Protein AF-0000000075835751 (afdb_homodimer)

Organism: Prymnesium parvum (NCBI:txid97485)

Solvent-accessible surface area (backbone atoms only — not comparable to full-atom values): 18842 Å² total; per-residue (Å²): 137,86,78,81,78,78,78,77,75,78,70,73,69,70,60,68,66,28,51,62,53,24,56,78,56,52,75,57,67,77,58,97,56,73,67,70,26,41,50,32,48,31,39,35,32,94,48,35,60,64,49,50,49,47,43,32,68,43,72,61,30,41,59,32,46,24,27,29,85,85,67,46,74,41,72,61,47,83,57,85,63,36,33,32,34,31,38,28,42,82,82,17,54,39,34,33,27,20,26,49,54,46,13,72,79,35,61,92,78,35,45,62,78,54,64,57,45,64,38,45,37,37,39,31,39,54,37,51,43,80,75,32,52,85,63,51,59,73,86,33,52,74,38,70,75,41,81,43,82,70,11,33,31,27,25,30,34,40,50,98,70,64,51,38,33,34,30,19,29,82,55,68,73,25,36,137,85,79,79,79,79,77,80,76,77,71,75,69,70,61,69,66,31,53,62,52,25,56,78,56,51,74,58,68,76,58,96,56,75,66,71,26,42,49,31,49,31,39,32,32,96,48,37,60,64,50,50,49,46,42,30,69,43,72,61,30,42,60,32,47,23,26,29,86,84,69,48,76,40,72,62,47,82,57,87,62,38,34,32,35,31,40,27,43,82,82,16,54,39,34,32,27,20,27,49,56,46,14,73,76,35,61,93,79,35,44,63,79,54,64,59,46,62,39,45,38,36,37,30,39,53,38,49,43,81,75,32,51,85,63,53,60,73,87,33,51,74,38,70,77,41,78,44,83,69,12,33,31,27,26,30,33,39,49,101,70,63,51,39,34,36,31,19,29,81,54,68,72,25,36

pLDDT: mean 83.13, std 24.16, range [29.41, 98.94]

Nearest PDB structures (foldseek):
  3vcx-assembly1_A  TM=7.295E-01  e=9.350E-07  Rhodopseudomonas palustris CGA009
  3bqx-assembly1_A-2  TM=6.990E-01  e=6.130E-07  Fulvimarina pelagi HTCC2506
  2qqz-assembly1_B  TM=7.211E-01  e=8.704E-06  Bacillus anthracis str. Ames
  6on3-assembly2_D  TM=5.659E-01  e=1.108E-05  Streptomyces sclerotialus
  1kmz-assembly1_A  TM=4.077E-01  e=1.906E-05  Streptomyces lavendulae

Secondary structure (DSSP, 8-state):
---------------THHHHHHHHTTT---SS-----EEEEEEE-S-HHHHHHHHHHHH-PEEEEEEETT--EEES---TTEEEEEEEETTEEEEEE-HHHHHHH-TTT--TT----BSEEEEEET--HHHHGGGS-GGGEEEEEEE-TTSEEEEEEE-TTS-EEEEEEE-S---/---------------THHHHHHHHTTT---SS-----EEEEEEE-S-HHHHHHHHHHHH-PEEEEEEETT--EEES---TTEEEEEEEETTEEEEEE-HHHHHHH-TTT--TT----BSEEEEEET--HHHHGGGS-GGGEEEEEEE-TTSEEEEEEE-TTS-EEEEEEE-S---

Radius of gyration: 23.59 Å; Cα contacts (8 Å, |Δi|>4): 740; chains: 2; bounding box: 48×122×61 Å

Foldseek 3Di:
DPPPPPPPPCPVPPDPQVVVVCPVVVPPPPDVPDPDDDDEEEWADADPVVLLVQCCQQQVWFWAWWAAPVRDIDGRDDDPRTAKTWTDDVPHIYIYGHQLVVCVVPVPPGDNPDATDDPDAAEDEDGDLVVRVVRDDPVQWPAHFDQDQQQKTWTWGAGPRGHIYIYIYGHGDGD/DPPPPPPPPPPVPPDPQVVVVCPVVPPPVPDVPDPDDDDEEEWADADPVVLLVQCCQQQVWFWAWWAAPVRDIDGRDDDPRTAKTWTDDPPHIYIYGHQLRVCVVPVPPGDNPDATDDPDAAEDEDGDLVVRVVRDDPVQWPAHFDQDQQQKTWTWGAGPRGHIYIYIYGHGDGD

Structure (mmCIF, N/CA/C/O backbone):
data_AF-0000000075835751-model_v1
#
loop_
_entity.id
_entity.type
_entity.pdbx_description
1 polymer 'VOC domain-containing protein'
#
loop_
_atom_site.group_PDB
_atom_site.id
_atom_site.type_symbol
_atom_site.label_atom_id
_atom_site.label_alt_id
_atom_site.label_comp_id
_atom_site.label_asym_id
_atom_site.label_entity_id
_atom_site.label_seq_id
_atom_site.pdbx_PDB_ins_code
_atom_site.Cartn_x
_atom_site.Cartn_y
_atom_site.Cartn_z
_atom_site.occupancy
_atom_site.B_iso_or_equiv
_atom_site.auth_seq_id
_atom_site.auth_comp_id
_atom_site.auth_asym_id
_atom_site.auth_atom_id
_atom_site.pdbx_PDB_model_num
ATOM 1 N N . MET A 1 1 ? 1.259 60.062 32.781 1 33.31 1 MET A N 1
ATOM 2 C CA . MET A 1 1 ? 1.491 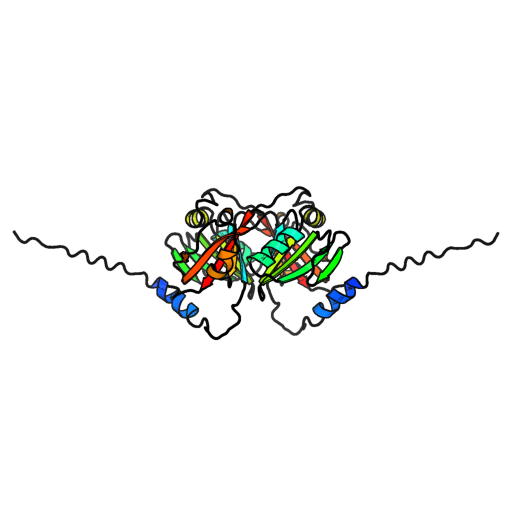58.625 32.844 1 33.31 1 MET A CA 1
ATOM 3 C C . MET A 1 1 ? 1.04 57.906 31.562 1 33.31 1 MET A C 1
ATOM 5 O O . MET A 1 1 ? -0.156 57.844 31.281 1 33.31 1 MET A O 1
ATOM 9 N N . LEU A 1 2 ? 1.815 58.094 30.438 1 36.91 2 LEU A N 1
ATOM 10 C CA . LEU A 1 2 ? 1.678 57.75 29.016 1 36.91 2 LEU A CA 1
ATOM 11 C C . LEU A 1 2 ? 1.671 56.25 28.812 1 36.91 2 LEU A C 1
ATOM 13 O O . LEU A 1 2 ? 2.654 55.562 29.125 1 36.91 2 LEU A O 1
ATOM 17 N N . SER A 1 3 ? 0.503 55.594 29.047 1 36.66 3 SER A N 1
ATOM 18 C CA . SER A 1 3 ? 0.219 54.188 28.859 1 36.66 3 SER A CA 1
ATOM 19 C C . SER A 1 3 ? 0.508 53.75 27.422 1 36.66 3 SER A C 1
ATOM 21 O O . SER A 1 3 ? -0.089 54.25 26.484 1 36.66 3 SER A O 1
ATOM 23 N N . LEU A 1 4 ? 1.783 53.406 27.016 1 35.94 4 LEU A N 1
ATOM 24 C CA . LEU A 1 4 ? 2.207 52.875 25.719 1 35.94 4 LEU A CA 1
ATOM 25 C C . LEU A 1 4 ? 1.541 51.531 25.453 1 35.94 4 LEU A C 1
ATOM 27 O O . LEU A 1 4 ? 1.792 50.531 26.156 1 35.94 4 LEU A O 1
ATOM 31 N N . ALA A 1 5 ? 0.315 51.469 24.938 1 37.16 5 ALA A N 1
ATOM 32 C CA . ALA A 1 5 ? -0.403 50.312 24.422 1 37.16 5 ALA A CA 1
ATOM 33 C C . ALA A 1 5 ? 0.4 49.625 23.328 1 37.16 5 ALA A C 1
ATOM 35 O O . ALA A 1 5 ? 0.652 50.219 22.266 1 37.16 5 ALA A O 1
ATOM 36 N N . PHE A 1 6 ? 1.394 48.719 23.656 1 37.97 6 PHE A N 1
ATOM 37 C CA . PHE A 1 6 ? 2.08 47.844 22.703 1 37.97 6 PHE A CA 1
ATOM 38 C C . PHE A 1 6 ? 1.086 46.969 21.969 1 37.97 6 PHE A C 1
ATOM 40 O O . PHE A 1 6 ? 0.384 46.156 22.594 1 37.97 6 PHE A O 1
ATOM 47 N N . LYS A 1 7 ? 0.431 47.438 20.875 1 34.53 7 LYS A N 1
ATOM 48 C CA . LYS A 1 7 ? -0.341 46.625 19.938 1 34.53 7 LYS A CA 1
ATOM 49 C C . LYS A 1 7 ? 0.505 45.469 19.391 1 34.53 7 LYS A C 1
ATOM 51 O O . LYS A 1 7 ? 1.468 45.719 18.656 1 34.53 7 LYS A O 1
ATOM 56 N N . PHE A 1 8 ? 0.629 44.344 20.141 1 34.47 8 PHE A N 1
ATOM 57 C CA . PHE A 1 8 ? 1.137 43.094 19.578 1 34.47 8 PHE A CA 1
ATOM 58 C C . PHE A 1 8 ? 0.32 42.688 18.359 1 34.47 8 PHE A C 1
ATOM 60 O O . PHE A 1 8 ? -0.868 42.375 18.484 1 34.47 8 PHE A O 1
ATOM 67 N N . THR A 1 9 ? 0.496 43.312 17.188 1 29.89 9 THR A N 1
ATOM 68 C CA . THR A 1 9 ? -0.052 42.781 15.938 1 29.89 9 THR A CA 1
ATOM 69 C C . THR A 1 9 ? 0.44 41.344 15.695 1 29.89 9 THR A C 1
ATOM 71 O O . THR A 1 9 ? 1.63 41.125 15.461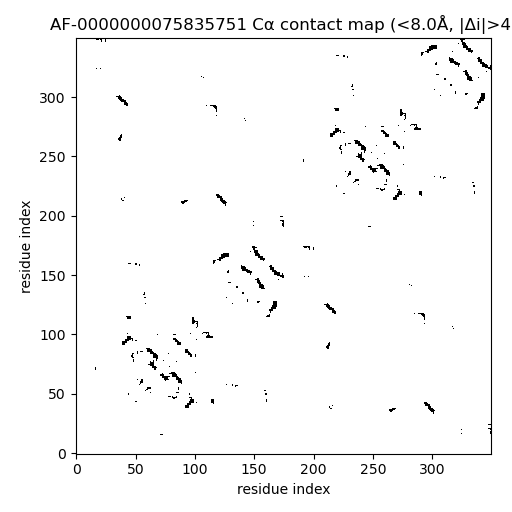 1 29.89 9 THR A O 1
ATOM 74 N N . LEU A 1 10 ? -0.099 40.375 16.375 1 29.41 10 LEU A N 1
ATOM 75 C CA . LEU A 1 10 ? 0.128 38.969 16.047 1 29.41 10 LEU A CA 1
ATOM 76 C C . LEU A 1 10 ? -0.165 38.719 14.57 1 29.41 10 LEU A C 1
ATOM 78 O O . LEU A 1 10 ? -1.329 38.625 14.172 1 29.41 10 LEU A O 1
ATOM 82 N N . ILE A 1 11 ? 0.479 39.406 13.672 1 32.91 11 ILE A N 1
ATOM 83 C CA . ILE A 1 11 ? 0.358 38.969 12.297 1 32.91 11 ILE A CA 1
ATOM 84 C C . ILE A 1 11 ? 0.791 37.5 12.195 1 32.91 11 ILE A C 1
ATOM 86 O O . ILE A 1 11 ? 1.964 37.188 12.391 1 32.91 11 ILE A O 1
ATOM 90 N N . THR A 1 12 ? -0.029 36.656 12.734 1 33.75 12 THR A N 1
ATOM 91 C CA . THR A 1 12 ? 0.216 35.25 12.445 1 33.75 12 THR A CA 1
ATOM 92 C C . THR A 1 12 ? 0.468 35.031 10.961 1 33.75 12 THR A C 1
ATOM 94 O O . THR A 1 12 ? -0.409 35.281 10.133 1 33.75 12 THR A O 1
ATOM 97 N N . ALA A 1 13 ? 1.654 35.375 10.547 1 32.97 13 ALA A N 1
ATOM 98 C CA . ALA A 1 13 ? 2.145 35 9.227 1 32.97 13 ALA A CA 1
ATOM 99 C C . ALA A 1 13 ? 1.734 33.562 8.883 1 32.97 13 ALA A C 1
ATOM 101 O O . ALA A 1 13 ? 2.178 32.594 9.523 1 32.97 13 ALA A O 1
ATOM 102 N N . LEU A 1 14 ? 0.52 33.438 8.57 1 38.62 14 LEU A N 1
ATOM 103 C CA . LEU A 1 14 ? 0.198 32.188 7.875 1 38.62 14 LEU A CA 1
ATOM 104 C C . LEU A 1 14 ? 1.292 31.812 6.879 1 38.62 14 LEU A C 1
ATOM 106 O O . LEU A 1 14 ? 1.649 32.625 6.02 1 38.62 14 LEU A O 1
ATOM 110 N N . PRO A 1 15 ? 2.221 30.953 7.219 1 36.91 15 PRO A N 1
ATOM 111 C CA . PRO A 1 15 ? 3.424 30.781 6.406 1 36.91 15 PRO A CA 1
ATOM 112 C C . PRO A 1 15 ? 3.119 30.703 4.91 1 36.91 15 PRO A C 1
ATOM 114 O O . PRO A 1 15 ? 2.029 30.266 4.527 1 36.91 15 PRO A O 1
ATOM 117 N N . ALA A 1 16 ? 3.818 31.438 4.133 1 37.69 16 ALA A N 1
ATOM 118 C CA . ALA A 1 16 ? 3.982 31.453 2.682 1 37.69 16 ALA A CA 1
ATOM 119 C C . ALA A 1 16 ? 3.922 30.047 2.104 1 37.69 16 ALA A C 1
ATOM 121 O O . ALA A 1 16 ? 3.539 29.859 0.946 1 37.69 16 ALA A O 1
ATOM 122 N N . LEU A 1 17 ? 4.277 29.156 2.98 1 35.38 17 LEU A N 1
ATOM 123 C CA . LEU A 1 17 ? 4.441 27.75 2.588 1 35.38 17 LEU A CA 1
ATOM 124 C C . LEU A 1 17 ? 3.1 27.141 2.225 1 35.38 17 LEU A C 1
ATOM 126 O O . LEU A 1 17 ? 3.029 26.266 1.359 1 35.38 17 LEU A O 1
ATOM 130 N N . ALA A 1 18 ? 1.979 27.656 2.779 1 35.12 18 ALA A N 1
ATOM 131 C CA . ALA A 1 18 ? 0.653 27.234 2.328 1 35.12 18 ALA A CA 1
ATOM 132 C C . ALA A 1 18 ? 0.426 27.625 0.869 1 35.12 18 ALA A C 1
ATOM 134 O O . ALA A 1 18 ? -0.229 26.891 0.124 1 35.12 18 ALA A O 1
ATOM 135 N N . LEU A 1 19 ? 1.188 28.594 0.334 1 35.78 19 LEU A N 1
ATOM 136 C CA . LEU A 1 19 ? 0.98 29.125 -1.009 1 35.78 19 LEU A CA 1
ATOM 137 C C . LEU A 1 19 ? 1.571 28.188 -2.061 1 35.78 19 LEU A C 1
ATOM 139 O O . LEU A 1 19 ? 1.002 28.031 -3.141 1 35.78 19 LEU A O 1
ATOM 143 N N . ALA A 1 20 ? 2.764 27.609 -1.783 1 34.38 20 ALA A N 1
ATOM 144 C CA . ALA A 1 20 ? 3.402 26.844 -2.85 1 34.38 20 ALA A CA 1
ATOM 145 C C . ALA A 1 20 ? 2.674 25.531 -3.092 1 34.38 20 ALA A C 1
ATOM 147 O O . ALA A 1 20 ? 2.584 25.062 -4.23 1 34.38 20 ALA A O 1
ATOM 148 N N . PHE A 1 21 ? 2.115 24.828 -2.076 1 38.66 21 PHE A N 1
ATOM 149 C CA . PHE A 1 21 ? 1.282 23.656 -2.322 1 38.66 21 PHE A CA 1
ATOM 150 C C . PHE A 1 21 ? 0.013 24.031 -3.072 1 38.66 21 PHE A C 1
ATOM 152 O O . PHE A 1 21 ? -0.494 23.266 -3.883 1 38.66 21 PHE A O 1
ATOM 159 N N . ALA A 1 22 ? -0.543 25.281 -2.961 1 34.25 22 ALA A N 1
ATOM 160 C CA . ALA A 1 22 ? -1.74 25.797 -3.617 1 34.25 22 ALA A CA 1
ATOM 161 C C . ALA A 1 22 ? -1.52 25.953 -5.121 1 34.25 22 ALA A C 1
ATOM 163 O O . ALA A 1 22 ? -2.436 25.734 -5.914 1 34.25 22 ALA A O 1
ATOM 164 N N . ARG A 1 23 ? -0.342 26.328 -5.461 1 35.75 23 ARG A N 1
ATOM 165 C CA . ARG A 1 23 ? -0.197 26.625 -6.883 1 35.75 23 ARG A CA 1
ATOM 166 C C . ARG A 1 23 ? -0.251 25.344 -7.715 1 35.75 23 ARG A C 1
ATOM 168 O O . ARG A 1 23 ? -0.823 25.328 -8.805 1 35.75 23 ARG A O 1
ATOM 175 N N . ARG A 1 24 ? 0.601 24.344 -7.348 1 35.28 24 ARG A N 1
ATOM 176 C CA . ARG A 1 24 ? 0.555 23.156 -8.188 1 35.28 24 ARG A CA 1
ATOM 177 C C . ARG A 1 24 ? -0.695 22.328 -7.902 1 35.28 24 ARG A C 1
ATOM 179 O O . ARG A 1 24 ? -1 21.375 -8.633 1 35.28 24 ARG A O 1
ATOM 186 N N . SER A 1 25 ? -1.402 22.578 -6.738 1 33.75 25 SER A N 1
ATOM 187 C CA . SER A 1 25 ? -2.748 22.047 -6.543 1 33.75 25 SER A CA 1
ATOM 188 C C . SER A 1 25 ? -3.775 22.844 -7.344 1 33.75 25 SER A C 1
ATOM 190 O O . SER A 1 25 ? -4.98 22.625 -7.195 1 33.75 25 SER A O 1
ATOM 192 N N . ARG A 1 26 ? -3.48 24.047 -7.844 1 33.81 26 ARG A N 1
ATOM 193 C CA . ARG A 1 26 ? -4.449 24.875 -8.555 1 33.81 26 ARG A CA 1
ATOM 194 C C . ARG A 1 26 ? -5.055 24.109 -9.734 1 33.81 26 ARG A C 1
ATOM 196 O O . ARG A 1 26 ? -6.227 24.297 -10.062 1 33.81 26 ARG A O 1
ATOM 203 N N . HIS A 1 27 ? -4.133 23.719 -10.68 1 32.28 27 HIS A N 1
ATOM 204 C CA . HIS A 1 27 ? -4.844 23.234 -11.852 1 32.28 27 HIS A CA 1
ATOM 205 C C . HIS A 1 27 ? -5.488 21.875 -11.594 1 32.28 27 HIS A C 1
ATOM 207 O O . HIS A 1 27 ? -5.074 20.859 -12.164 1 32.28 27 HIS A O 1
ATOM 213 N N . ILE A 1 28 ? -5.766 21.516 -10.32 1 35.41 28 ILE A N 1
ATOM 214 C CA . ILE A 1 28 ? -6.75 20.438 -10.367 1 35.41 28 ILE A CA 1
ATOM 215 C C . ILE A 1 28 ? -7.922 20.859 -11.258 1 35.41 28 ILE A C 1
ATOM 217 O O . ILE A 1 28 ? -8.641 21.812 -10.945 1 35.41 28 ILE A O 1
ATOM 221 N N . ASP A 1 29 ? -7.773 20.859 -12.477 1 33.62 29 ASP A N 1
ATOM 222 C CA . ASP A 1 29 ? -8.883 21 -13.414 1 33.62 29 ASP A CA 1
ATOM 223 C C . ASP A 1 29 ? -10.164 20.406 -12.836 1 33.62 29 ASP A C 1
ATOM 225 O O . ASP A 1 29 ? -10.211 19.219 -12.516 1 33.62 29 ASP A O 1
ATOM 229 N N . GLN A 1 30 ? -10.992 21.156 -12.125 1 34.69 30 GLN A N 1
ATOM 230 C CA . GLN A 1 30 ? -12.367 20.844 -11.742 1 34.69 30 GLN A CA 1
ATOM 231 C C . GLN A 1 30 ? -13.148 20.266 -12.922 1 34.69 30 GLN A C 1
ATOM 233 O O . GLN A 1 30 ? -14.375 20.328 -12.945 1 34.69 30 GLN A O 1
ATOM 238 N N . SER A 1 31 ? -12.742 20.359 -14.203 1 36.97 31 SER A N 1
ATOM 239 C CA . SER A 1 31 ? -13.641 19.781 -15.203 1 36.97 31 SER A CA 1
ATOM 240 C C . SER A 1 31 ? -14.195 18.438 -14.734 1 36.97 31 SER A C 1
ATOM 242 O O . SER A 1 31 ? -13.625 17.797 -13.844 1 36.97 31 SER A O 1
ATOM 244 N N . SER A 1 32 ? -15.445 18.016 -15.164 1 38.91 32 SER A N 1
ATOM 245 C CA . SER A 1 32 ? -16.125 16.75 -14.875 1 38.91 32 SER A CA 1
ATOM 246 C C . SER A 1 32 ? -15.117 15.617 -14.688 1 38.91 32 SER A C 1
ATOM 248 O O . SER A 1 32 ? -15.328 14.508 -15.195 1 38.91 32 SER A O 1
ATOM 250 N N . SER A 1 33 ? -13.766 15.844 -14.586 1 44 33 SER A N 1
ATOM 251 C CA . SER A 1 33 ? -12.578 14.992 -14.664 1 44 33 SER A CA 1
ATOM 252 C C . SER A 1 33 ? -12.648 13.844 -13.656 1 44 33 SER A C 1
ATOM 254 O O . SER A 1 33 ? -12.922 14.07 -12.477 1 44 33 SER A O 1
ATOM 256 N N . ALA A 1 34 ? -13.023 12.734 -14.188 1 53.56 34 ALA A N 1
ATOM 257 C CA . ALA A 1 34 ? -13.023 11.484 -13.445 1 53.56 34 ALA A CA 1
ATOM 258 C C . ALA A 1 34 ? -12.023 11.523 -12.289 1 53.56 34 ALA A C 1
ATOM 260 O O . ALA A 1 34 ? -10.867 11.922 -12.484 1 53.56 34 ALA A O 1
ATOM 261 N N . ARG A 1 35 ? -12.562 11.844 -11.07 1 62.09 35 ARG A N 1
ATOM 262 C CA . ARG A 1 35 ? -11.789 11.82 -9.828 1 62.09 35 ARG A CA 1
ATOM 263 C C . ARG A 1 35 ? -10.648 10.812 -9.906 1 62.09 35 ARG A C 1
ATOM 265 O O . ARG A 1 35 ? -10.875 9.633 -10.18 1 62.09 35 ARG A O 1
ATOM 272 N N . LYS A 1 36 ? -9.469 11.312 -10.164 1 79.56 36 LYS A N 1
ATOM 273 C CA . LYS A 1 36 ? -8.32 10.414 -10.164 1 79.56 36 LYS A CA 1
ATOM 274 C C . LYS A 1 36 ? -8.18 9.711 -8.812 1 79.56 36 LYS A C 1
ATOM 276 O O . LYS A 1 36 ? -8.07 10.359 -7.773 1 79.56 36 LYS A O 1
ATOM 281 N N . CYS A 1 37 ? -8.43 8.43 -8.891 1 88.12 37 CYS A N 1
ATOM 282 C CA . CYS A 1 37 ? -8.32 7.637 -7.668 1 88.12 37 CYS A CA 1
ATOM 283 C C . CYS A 1 37 ? -6.953 6.961 -7.578 1 88.12 37 CYS A C 1
ATOM 285 O O . CYS A 1 37 ? -6.422 6.488 -8.586 1 88.12 37 CYS A O 1
ATOM 287 N N . SER A 1 38 ? -6.324 7.113 -6.449 1 95.31 38 SER A N 1
ATOM 288 C CA . SER A 1 38 ? -5.086 6.395 -6.168 1 95.31 38 SER A CA 1
ATOM 289 C C . SER A 1 38 ? -5.086 5.832 -4.75 1 95.31 38 SER A C 1
ATOM 291 O O . SER A 1 38 ? -5.82 6.312 -3.885 1 95.31 38 SER A O 1
ATOM 293 N N . ILE A 1 39 ? -4.41 4.785 -4.578 1 97.75 39 ILE A N 1
ATOM 294 C CA . ILE A 1 39 ? -4.145 4.215 -3.26 1 97.75 39 ILE A CA 1
ATOM 295 C C . ILE A 1 39 ? -2.643 4.23 -2.986 1 97.75 39 ILE A C 1
ATOM 297 O O . ILE A 1 39 ? -1.862 3.631 -3.73 1 97.75 39 ILE A O 1
ATOM 301 N N . VAL A 1 40 ? -2.26 4.922 -1.981 1 98.25 40 VAL A N 1
ATOM 302 C CA . VAL A 1 40 ? -0.844 5.062 -1.656 1 98.25 40 VAL A CA 1
ATOM 303 C C . VAL A 1 40 ? -0.584 4.551 -0.241 1 98.25 40 VAL A C 1
ATOM 305 O O . VAL A 1 40 ? -1.258 4.961 0.707 1 98.25 40 VAL A O 1
ATOM 308 N N . ALA A 1 41 ? 0.335 3.664 -0.122 1 98.75 41 ALA A N 1
ATOM 309 C CA . ALA A 1 41 ? 0.711 3.195 1.209 1 98.75 41 ALA A CA 1
ATOM 310 C C . ALA A 1 41 ? 1.572 4.227 1.932 1 98.75 41 ALA A C 1
ATOM 312 O O . ALA A 1 41 ? 2.457 4.84 1.327 1 98.75 41 ALA A O 1
ATOM 313 N N . ASN A 1 42 ? 1.225 4.465 3.141 1 98.88 42 ASN A N 1
ATOM 314 C CA . ASN A 1 42 ? 2.059 5.223 4.066 1 98.88 42 ASN A CA 1
ATOM 315 C C . ASN A 1 42 ? 2.713 4.312 5.105 1 98.88 42 ASN A C 1
ATOM 317 O O . ASN A 1 42 ? 2.049 3.834 6.023 1 98.88 42 ASN A O 1
ATOM 321 N N . LEU A 1 43 ? 3.951 4.078 4.961 1 98.88 43 LEU A N 1
ATOM 322 C CA . LEU A 1 43 ? 4.68 3.143 5.809 1 98.88 43 LEU A CA 1
ATOM 323 C C . LEU A 1 43 ? 5.258 3.85 7.031 1 98.88 43 LEU A C 1
ATOM 325 O O . LEU A 1 43 ? 5.879 4.91 6.906 1 98.88 43 LEU A O 1
ATOM 329 N N . LEU A 1 44 ? 5.031 3.275 8.156 1 98.94 44 LEU A N 1
ATOM 330 C CA . LEU A 1 44 ? 5.762 3.717 9.344 1 98.94 44 LEU A CA 1
ATOM 331 C C . LEU A 1 44 ? 7.23 3.311 9.258 1 98.94 44 LEU A C 1
ATOM 333 O O . LEU A 1 44 ? 7.543 2.131 9.078 1 98.94 44 LEU A O 1
ATOM 337 N N . VAL A 1 45 ? 8.07 4.242 9.367 1 98.81 45 VAL A N 1
ATOM 338 C CA . VAL A 1 45 ? 9.5 3.947 9.336 1 98.81 45 VAL A CA 1
ATOM 339 C C . VAL A 1 45 ? 10.211 4.691 10.469 1 98.81 45 VAL A C 1
ATOM 341 O O . VAL A 1 45 ? 9.82 5.805 10.82 1 98.81 45 VAL A O 1
ATOM 344 N N . PRO A 1 46 ? 11.25 4.109 10.992 1 98.19 46 PRO A N 1
ATOM 345 C CA . PRO A 1 46 ? 11.969 4.766 12.086 1 98.19 46 PRO A CA 1
ATOM 346 C C . PRO A 1 46 ? 12.734 6.008 11.625 1 98.19 46 PRO A C 1
ATOM 348 O O . PRO A 1 46 ? 12.945 6.93 12.414 1 98.19 46 PRO A O 1
ATOM 351 N N . ASP A 1 47 ? 13.227 5.973 10.406 1 98 47 ASP A N 1
ATOM 352 C CA . ASP A 1 47 ? 14.031 7.059 9.852 1 98 47 ASP A CA 1
ATOM 353 C C . ASP A 1 47 ? 13.672 7.32 8.391 1 98 47 ASP A C 1
ATOM 355 O O . ASP A 1 47 ? 14.086 6.582 7.5 1 98 47 ASP A O 1
ATOM 359 N N . VAL A 1 48 ? 12.961 8.461 8.156 1 98.44 48 VAL A N 1
ATOM 360 C CA . VAL A 1 48 ? 12.422 8.766 6.836 1 98.44 48 VAL A CA 1
ATOM 361 C C . VAL A 1 48 ? 13.57 9.047 5.867 1 98.44 48 VAL A C 1
ATOM 363 O O . VAL A 1 48 ? 13.586 8.531 4.746 1 98.44 48 VAL A O 1
ATOM 366 N N . SER A 1 49 ? 14.539 9.789 6.324 1 97.88 49 SER A N 1
ATOM 367 C CA . SER A 1 49 ? 15.648 10.18 5.465 1 97.88 49 SER A CA 1
ATOM 368 C C . SER A 1 49 ? 16.438 8.969 4.996 1 97.88 49 SER A C 1
ATOM 370 O O . SER A 1 49 ? 16.719 8.828 3.803 1 97.88 49 SER A O 1
ATOM 372 N N . LYS A 1 50 ? 16.766 8.062 5.891 1 97.88 50 LYS A N 1
ATOM 373 C CA . LYS A 1 50 ? 17.531 6.859 5.551 1 97.88 50 LYS A CA 1
ATOM 374 C C . LYS A 1 50 ? 16.719 5.957 4.621 1 97.88 50 LYS A C 1
ATOM 376 O O . LYS A 1 50 ? 17.281 5.316 3.73 1 97.88 50 LYS A O 1
ATOM 381 N N . THR A 1 51 ? 15.445 5.91 4.867 1 98.56 51 THR A N 1
ATOM 382 C CA . THR A 1 51 ? 14.594 5.078 4.031 1 98.56 51 THR A CA 1
ATOM 383 C C . THR A 1 51 ? 14.516 5.633 2.611 1 98.56 51 THR A C 1
ATOM 385 O O . THR A 1 51 ? 14.633 4.887 1.638 1 98.56 51 THR A O 1
ATOM 388 N N . ILE A 1 52 ? 14.336 6.953 2.49 1 98.38 52 ILE A N 1
ATOM 389 C CA . ILE A 1 52 ? 14.32 7.594 1.18 1 98.38 52 ILE A CA 1
ATOM 390 C C . ILE A 1 52 ? 15.641 7.316 0.455 1 98.38 52 ILE A C 1
ATOM 392 O O . ILE A 1 52 ? 15.641 7.016 -0.741 1 98.38 52 ILE A O 1
ATOM 396 N N . GLU A 1 53 ? 16.703 7.387 1.165 1 97.69 53 GLU A N 1
ATOM 397 C CA . GLU A 1 53 ? 18.016 7.121 0.574 1 97.69 53 GLU A CA 1
ATOM 398 C C . GLU A 1 53 ? 18.078 5.715 -0.013 1 97.69 53 GLU A C 1
ATOM 400 O O . GLU A 1 53 ? 18.594 5.52 -1.119 1 97.69 53 GLU A O 1
ATOM 405 N N . TRP A 1 54 ? 17.609 4.777 0.703 1 98.06 54 TRP A N 1
ATOM 406 C CA . TRP A 1 54 ? 17.625 3.402 0.21 1 98.06 54 TRP A CA 1
ATOM 407 C C . TRP A 1 54 ? 16.781 3.268 -1.057 1 98.06 54 TRP A C 1
ATOM 409 O O . TRP A 1 54 ? 17.234 2.688 -2.047 1 98.06 54 TRP A O 1
ATOM 419 N N . TYR A 1 55 ? 15.523 3.777 -1.062 1 98.31 55 TYR A N 1
ATOM 420 C CA . TYR A 1 55 ? 14.625 3.654 -2.201 1 98.31 55 TYR A CA 1
ATOM 421 C C . TYR A 1 55 ? 15.188 4.363 -3.426 1 98.31 55 TYR A C 1
ATOM 423 O O . TYR A 1 55 ? 14.984 3.92 -4.559 1 98.31 55 TYR A O 1
ATOM 431 N N . THR A 1 56 ? 15.875 5.469 -3.195 1 97.5 56 THR A N 1
ATOM 432 C CA . THR A 1 56 ? 16.484 6.188 -4.305 1 97.5 56 THR A CA 1
ATOM 433 C C . THR A 1 56 ? 17.688 5.422 -4.848 1 97.5 56 THR A C 1
ATOM 435 O O . THR A 1 56 ? 17.812 5.242 -6.062 1 97.5 56 THR A O 1
ATOM 438 N N . ARG A 1 57 ? 18.484 4.902 -3.99 1 96.56 57 ARG A N 1
ATOM 439 C CA . ARG A 1 57 ? 19.719 4.223 -4.391 1 96.56 57 ARG A CA 1
ATOM 440 C C . ARG A 1 57 ? 19.406 2.852 -4.988 1 96.56 57 ARG A C 1
ATOM 442 O O . ARG A 1 57 ? 20 2.465 -5.996 1 96.56 57 ARG A O 1
ATOM 449 N N . VAL A 1 58 ? 18.531 2.162 -4.434 1 96.38 58 VAL A N 1
ATOM 450 C CA . VAL A 1 58 ? 18.328 0.758 -4.781 1 96.38 58 VAL A CA 1
ATOM 451 C C . VAL A 1 58 ? 17.281 0.635 -5.879 1 96.38 58 VAL A C 1
ATOM 453 O O . VAL A 1 58 ? 17.469 -0.104 -6.848 1 96.38 58 VAL A O 1
ATOM 456 N N . LEU A 1 59 ? 16.172 1.394 -5.742 1 95.94 59 LEU A N 1
ATOM 457 C CA . LEU A 1 59 ? 15.07 1.198 -6.676 1 95.94 59 LEU A CA 1
ATOM 458 C C . LEU A 1 59 ? 15.039 2.305 -7.723 1 95.94 59 LEU A C 1
ATOM 460 O O . LEU A 1 59 ? 14.273 2.236 -8.68 1 95.94 59 LEU A O 1
ATOM 464 N N . GLY A 1 60 ? 15.828 3.326 -7.508 1 95 60 GLY A N 1
ATOM 465 C CA . GLY A 1 60 ? 15.852 4.422 -8.461 1 95 60 GLY A CA 1
ATOM 466 C C . GLY A 1 60 ? 14.68 5.367 -8.312 1 95 60 GLY A C 1
ATOM 467 O O . GLY A 1 60 ? 14.289 6.039 -9.273 1 95 60 GLY A O 1
ATOM 468 N N . CYS A 1 61 ? 14.133 5.461 -7.164 1 97.12 61 CYS A N 1
ATOM 469 C CA . CYS A 1 61 ? 13.023 6.375 -6.91 1 97.12 61 CYS A CA 1
ATOM 470 C C . CYS A 1 61 ? 13.508 7.82 -6.875 1 97.12 61 CYS A C 1
ATOM 472 O O . CYS A 1 61 ? 14.688 8.078 -6.652 1 97.12 61 CYS A O 1
ATOM 474 N N . GLU A 1 62 ? 12.57 8.664 -7.145 1 97.5 62 GLU A N 1
ATOM 475 C CA . GLU A 1 62 ? 12.781 10.094 -6.938 1 97.5 62 GLU A CA 1
ATOM 476 C C . GLU A 1 62 ? 12.234 10.547 -5.59 1 97.5 62 GLU A C 1
ATOM 478 O O . GLU A 1 62 ? 11.219 10.031 -5.125 1 97.5 62 GLU A O 1
ATOM 483 N N . VAL A 1 63 ? 12.938 11.523 -5.016 1 97.94 63 VAL A N 1
ATOM 484 C CA . VAL A 1 63 ? 12.406 12.141 -3.807 1 97.94 63 VAL A CA 1
ATOM 485 C C . VAL A 1 63 ? 11.203 13.016 -4.16 1 97.94 63 VAL A C 1
ATOM 487 O O . VAL A 1 63 ? 11.273 13.852 -5.062 1 97.94 63 VAL A O 1
ATOM 490 N N . GLY A 1 64 ? 10.102 12.75 -3.57 1 97.12 64 GLY A N 1
ATOM 491 C CA . GLY A 1 64 ? 8.953 13.617 -3.719 1 97.12 64 GLY A CA 1
ATOM 492 C C . GLY A 1 64 ? 8.953 14.789 -2.752 1 97.12 64 GLY A C 1
ATOM 493 O O . GLY A 1 64 ? 9.945 15.508 -2.646 1 97.12 64 GLY A O 1
ATOM 494 N N . PHE A 1 65 ? 7.863 15 -2.1 1 94.88 65 PHE A N 1
ATOM 495 C CA . PHE A 1 65 ? 7.855 16.062 -1.106 1 94.88 65 PHE A CA 1
ATOM 496 C C . PHE A 1 65 ? 8.117 15.508 0.288 1 94.88 65 PHE A C 1
ATOM 498 O O . PHE A 1 65 ? 7.832 14.344 0.561 1 94.88 65 PHE A O 1
ATOM 505 N N . THR A 1 66 ? 8.641 16.312 1.149 1 96.88 66 THR A N 1
ATOM 506 C CA . THR A 1 66 ? 8.961 15.969 2.531 1 96.88 66 THR A CA 1
ATOM 507 C C . THR A 1 66 ? 8.438 17.031 3.488 1 96.88 66 THR A C 1
ATOM 509 O O . THR A 1 66 ? 8.211 18.172 3.09 1 96.88 66 THR A O 1
ATOM 512 N N . VAL A 1 67 ? 8.188 16.641 4.625 1 95.19 67 VAL A N 1
ATOM 513 C CA . VAL A 1 67 ? 7.719 17.516 5.699 1 95.19 67 VAL A CA 1
ATOM 514 C C . VAL A 1 67 ? 8.562 17.281 6.953 1 95.19 67 VAL A C 1
ATOM 516 O O . VAL A 1 67 ? 8.883 16.156 7.297 1 95.19 67 VAL A O 1
ATOM 519 N N . ASP A 1 68 ? 8.906 18.359 7.609 1 93.19 68 ASP A N 1
ATOM 520 C CA . ASP A 1 68 ? 9.695 18.234 8.836 1 93.19 68 ASP A CA 1
ATOM 521 C C . ASP A 1 68 ? 8.812 18.406 10.07 1 93.19 68 ASP A C 1
ATOM 523 O O . ASP A 1 68 ? 7.586 18.469 9.961 1 93.19 68 ASP A O 1
ATOM 527 N N . THR A 1 69 ? 9.375 18.438 11.281 1 89.31 69 THR A N 1
ATOM 528 C CA . THR A 1 69 ? 8.656 18.422 12.547 1 89.31 69 THR A CA 1
ATOM 529 C C . THR A 1 69 ? 7.879 19.719 12.734 1 89.31 69 THR A C 1
ATOM 531 O O . THR A 1 69 ? 6.926 19.781 13.516 1 89.31 69 THR A O 1
ATOM 534 N N . ASN A 1 70 ? 8.266 20.828 12.016 1 85.94 70 ASN A N 1
ATOM 535 C CA . ASN A 1 70 ? 7.59 22.109 12.133 1 85.94 70 ASN A CA 1
ATOM 536 C C . ASN A 1 70 ? 6.617 22.344 10.977 1 85.94 70 ASN A C 1
ATOM 538 O O . ASN A 1 70 ? 6.266 23.484 10.68 1 85.94 70 ASN A O 1
ATOM 542 N N . HIS A 1 71 ? 6.371 21.234 10.258 1 83 71 HIS A N 1
ATOM 543 C CA . HIS A 1 71 ? 5.441 21.25 9.133 1 83 71 HIS A CA 1
ATOM 544 C C . HIS A 1 71 ? 6.004 22.047 7.965 1 83 71 HIS A C 1
ATOM 546 O O . HIS A 1 71 ? 5.25 22.609 7.164 1 83 71 HIS A O 1
ATOM 552 N N . GLY A 1 72 ? 7.344 22.203 7.965 1 87.44 72 GLY A N 1
ATOM 553 C CA . GLY A 1 72 ? 7.996 22.734 6.781 1 87.44 72 GLY A CA 1
ATOM 554 C C . GLY A 1 72 ? 8.008 21.766 5.613 1 87.44 72 GLY A C 1
ATOM 555 O O . GLY A 1 72 ? 8.328 20.594 5.785 1 87.44 72 GLY A O 1
ATOM 556 N N . PHE A 1 73 ? 7.719 22.234 4.457 1 88.69 73 PHE A N 1
ATOM 557 C CA . PHE A 1 73 ? 7.582 21.406 3.258 1 88.69 73 PHE A CA 1
ATOM 558 C C . PHE A 1 73 ? 8.75 21.656 2.305 1 88.69 73 PHE A C 1
ATOM 560 O O . PHE A 1 73 ? 9.195 22.797 2.137 1 88.69 73 PHE A O 1
ATOM 567 N N . THR A 1 74 ? 9.273 20.609 1.788 1 91.81 74 THR A N 1
ATOM 568 C CA . THR A 1 74 ? 10.297 20.688 0.751 1 91.81 74 THR A CA 1
ATOM 569 C C . THR A 1 74 ? 9.984 19.719 -0.387 1 91.81 74 THR A C 1
ATOM 571 O O . THR A 1 74 ? 9.391 18.656 -0.164 1 91.81 74 THR A O 1
ATOM 574 N N . ILE A 1 75 ? 10.359 20.031 -1.599 1 93.25 75 ILE A N 1
ATOM 575 C CA . ILE A 1 75 ? 10.164 19.172 -2.762 1 93.25 75 ILE A CA 1
ATOM 576 C C . ILE A 1 75 ? 11.523 18.719 -3.301 1 93.25 75 ILE A C 1
ATOM 578 O O . ILE A 1 75 ? 12.43 19.547 -3.486 1 93.25 75 ILE A O 1
ATOM 582 N N . GLY A 1 76 ? 11.57 17.438 -3.508 1 95 76 GLY A N 1
ATOM 583 C CA . GLY A 1 76 ? 12.727 16.891 -4.191 1 95 76 GLY A CA 1
ATOM 584 C C . GLY A 1 76 ? 13.969 16.828 -3.316 1 95 76 GLY A C 1
ATOM 585 O O . GLY A 1 76 ? 15.078 16.641 -3.814 1 95 76 GLY A O 1
ATOM 586 N N . GLN A 1 77 ? 13.758 17.109 -2.029 1 93.62 77 GLN A N 1
ATOM 587 C CA . GLN A 1 77 ? 14.906 17.094 -1.129 1 93.62 77 GLN A CA 1
ATOM 588 C C . GLN A 1 77 ? 14.516 16.578 0.254 1 93.62 77 GLN A C 1
ATOM 590 O O . GLN A 1 77 ? 13.336 16.609 0.621 1 93.62 77 GLN A O 1
ATOM 595 N N . VAL A 1 78 ? 15.531 16.109 0.937 1 94.69 78 VAL A N 1
ATOM 596 C CA . VAL A 1 78 ? 15.352 15.641 2.307 1 94.69 78 VAL A CA 1
ATOM 597 C C . VAL A 1 78 ? 16.141 16.531 3.266 1 94.69 78 VAL A C 1
ATOM 599 O O . VAL A 1 78 ? 17.312 16.812 3.041 1 94.69 78 VAL A O 1
ATOM 602 N N . ARG A 1 79 ? 15.492 16.969 4.254 1 90.88 79 ARG A N 1
ATOM 603 C CA . ARG A 1 79 ? 16.141 17.797 5.262 1 90.88 79 ARG A CA 1
ATOM 604 C C . ARG A 1 79 ? 16.281 17.047 6.582 1 90.88 79 ARG A C 1
ATOM 606 O O . ARG A 1 79 ? 15.648 16 6.781 1 90.88 79 ARG A O 1
ATOM 613 N N . GLU A 1 80 ? 17.109 17.625 7.297 1 88.31 80 GLU A N 1
ATOM 614 C CA . GLU A 1 80 ? 17.188 17.078 8.648 1 88.31 80 GLU A CA 1
ATOM 615 C C . GLU A 1 80 ? 15.852 17.203 9.383 1 88.31 80 GLU A C 1
ATOM 617 O O . GLU A 1 80 ? 15.172 18.219 9.266 1 88.31 80 GLU A O 1
ATOM 622 N N . GLY A 1 81 ? 15.539 16.188 10.055 1 92.38 81 GLY A N 1
ATOM 623 C CA . GLY A 1 81 ? 14.328 16.25 10.852 1 92.38 81 GLY A CA 1
ATOM 624 C C . GLY A 1 81 ? 13.078 15.883 10.07 1 92.38 81 GLY A C 1
ATOM 625 O O . GLY A 1 81 ? 11.961 16.125 10.531 1 92.38 81 GLY A O 1
ATOM 626 N N . THR A 1 82 ? 13.273 15.414 8.891 1 96.69 82 THR A N 1
ATOM 627 C CA . THR A 1 82 ? 12.133 14.992 8.086 1 96.69 82 THR A CA 1
ATOM 628 C C . THR A 1 82 ? 11.344 13.906 8.805 1 96.69 82 THR A C 1
ATOM 630 O O . THR A 1 82 ? 11.906 12.898 9.242 1 96.69 82 THR A O 1
ATOM 633 N N . VAL A 1 83 ? 10 14.141 8.922 1 97.88 83 VAL A N 1
ATOM 634 C CA . VAL A 1 83 ? 9.172 13.172 9.648 1 97.88 83 VAL A CA 1
ATOM 635 C C . VAL A 1 83 ? 8.18 12.523 8.688 1 97.88 83 VAL A C 1
ATOM 637 O O . VAL A 1 83 ? 7.547 11.523 9.031 1 97.88 83 VAL A O 1
ATOM 640 N N . PHE A 1 84 ? 8.016 13.125 7.562 1 98.25 84 PHE A N 1
ATOM 641 C CA . PHE A 1 84 ? 7.195 12.602 6.477 1 98.25 84 PHE A CA 1
ATOM 642 C C . PHE A 1 84 ? 7.863 12.836 5.129 1 98.25 84 PHE A C 1
ATOM 644 O O . PHE A 1 84 ? 8.445 13.898 4.895 1 98.25 84 PHE A O 1
ATOM 651 N N . GLY A 1 85 ? 7.773 11.852 4.266 1 98.25 85 GLY A N 1
ATOM 652 C CA . GLY A 1 85 ? 8.312 11.992 2.924 1 98.25 85 GLY A CA 1
ATOM 653 C C . GLY A 1 85 ? 7.68 11.039 1.925 1 98.25 85 GLY A C 1
ATOM 654 O O . GLY A 1 85 ? 7.066 10.039 2.312 1 98.25 85 GLY A O 1
ATOM 655 N N . THR A 1 86 ? 7.852 11.406 0.665 1 98.38 86 THR A N 1
ATOM 656 C CA . THR A 1 86 ? 7.359 10.547 -0.409 1 98.38 86 THR A CA 1
ATOM 657 C C . THR A 1 86 ? 8.484 10.195 -1.375 1 98.38 86 THR A C 1
ATOM 659 O O . THR A 1 86 ? 9.414 10.984 -1.574 1 98.38 86 THR A O 1
ATOM 662 N N . VAL A 1 87 ? 8.406 9 -1.884 1 98.25 87 VAL A N 1
ATOM 663 C CA . VAL A 1 87 ? 9.242 8.586 -3.008 1 98.25 87 VAL A CA 1
ATOM 664 C C . VAL A 1 87 ? 8.359 8.234 -4.207 1 98.25 87 VAL A C 1
ATOM 666 O O . VAL A 1 87 ? 7.238 7.75 -4.035 1 98.25 87 VAL A O 1
ATOM 669 N N . LYS A 1 88 ? 8.914 8.484 -5.359 1 97.31 88 LYS A N 1
ATOM 670 C CA . LYS A 1 88 ? 8.156 8.273 -6.59 1 97.31 88 LYS A CA 1
ATOM 671 C C . LYS A 1 88 ? 8.922 7.387 -7.562 1 97.31 88 LYS A C 1
ATOM 673 O O . LYS A 1 88 ? 10.148 7.477 -7.66 1 97.31 88 LYS A O 1
ATOM 678 N N . LEU A 1 89 ? 8.25 6.566 -8.203 1 95.31 89 LEU A N 1
ATOM 679 C CA . LEU A 1 89 ? 8.68 5.773 -9.352 1 95.31 89 LEU A CA 1
ATOM 680 C C . LEU A 1 89 ? 7.715 5.926 -10.516 1 95.31 89 LEU A C 1
ATOM 682 O O . LEU A 1 89 ? 6.684 5.25 -10.562 1 95.31 89 LEU A O 1
ATOM 686 N N . GLY A 1 90 ? 8.047 6.777 -11.492 1 91.25 90 GLY A N 1
ATOM 687 C CA . GLY A 1 90 ? 7.031 7.176 -12.461 1 91.25 90 GLY A CA 1
ATOM 688 C C . GLY A 1 90 ? 5.809 7.801 -11.812 1 91.25 90 GLY A C 1
ATOM 689 O O . GLY A 1 90 ? 5.922 8.758 -11.047 1 91.25 90 GLY A O 1
ATOM 690 N N . GLU A 1 91 ? 4.652 7.172 -12.039 1 88.62 91 GLU A N 1
ATOM 691 C CA . GLU A 1 91 ? 3.422 7.695 -11.461 1 88.62 91 GLU A CA 1
ATOM 692 C C . GLU A 1 91 ? 3.145 7.066 -10.094 1 88.62 91 GLU A C 1
ATOM 694 O O . GLU A 1 91 ? 2.238 7.5 -9.383 1 88.62 91 GLU A O 1
ATOM 699 N N . ALA A 1 92 ? 3.9 6.094 -9.766 1 94.38 92 ALA A N 1
ATOM 700 C CA . ALA A 1 92 ? 3.705 5.414 -8.484 1 94.38 92 ALA A CA 1
ATOM 701 C C . ALA A 1 92 ? 4.301 6.219 -7.336 1 94.38 92 ALA A C 1
ATOM 703 O O . ALA A 1 92 ? 5.273 6.953 -7.523 1 94.38 92 ALA A O 1
ATOM 704 N N . GLU A 1 93 ? 3.705 6.059 -6.184 1 97.06 93 GLU A N 1
ATOM 705 C CA . GLU A 1 93 ? 4.129 6.809 -5.008 1 97.06 93 GLU A CA 1
ATOM 706 C C . GLU A 1 93 ? 4.059 5.949 -3.75 1 97.06 93 GLU A C 1
ATOM 708 O O . GLU A 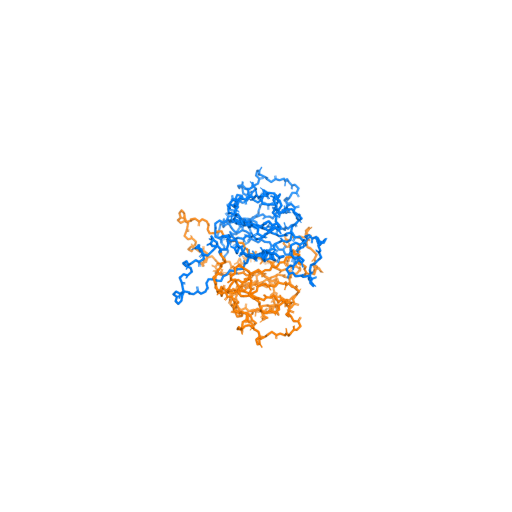1 93 ? 3.213 5.059 -3.645 1 97.06 93 GLU A O 1
ATOM 713 N N . LEU A 1 94 ? 4.961 6.184 -2.891 1 98.56 94 LEU A N 1
ATOM 714 C CA . LEU A 1 94 ? 4.988 5.625 -1.544 1 98.56 94 LEU A CA 1
ATOM 715 C C . LEU A 1 94 ? 5.227 6.719 -0.508 1 98.56 94 LEU A C 1
ATOM 717 O O . LEU A 1 94 ? 6.035 7.621 -0.727 1 98.56 94 LEU A O 1
ATOM 721 N N . MET A 1 95 ? 4.527 6.633 0.544 1 98.81 95 MET A N 1
ATOM 722 C CA . MET A 1 95 ? 4.73 7.566 1.646 1 98.81 95 MET A CA 1
ATOM 723 C C . MET A 1 95 ? 5.473 6.898 2.799 1 98.81 95 MET A C 1
ATOM 725 O O . MET A 1 95 ? 5.336 5.691 3.012 1 98.81 95 MET A O 1
ATOM 729 N N . LEU A 1 96 ? 6.23 7.664 3.445 1 98.81 96 LEU A N 1
ATOM 730 C CA . LEU A 1 96 ? 7.016 7.27 4.609 1 98.81 96 LEU A CA 1
ATOM 731 C C . LEU A 1 96 ? 6.809 8.25 5.762 1 98.81 96 LEU A C 1
ATOM 733 O O . LEU A 1 96 ? 6.875 9.469 5.566 1 98.81 96 LEU A O 1
ATOM 737 N N . GLN A 1 97 ? 6.578 7.707 6.91 1 98.81 97 GLN A N 1
ATOM 738 C CA . GLN A 1 97 ? 6.273 8.578 8.039 1 98.81 97 GLN A CA 1
ATOM 739 C C . GLN A 1 97 ? 6.785 7.98 9.344 1 98.81 97 GLN A C 1
ATOM 741 O O . GLN A 1 97 ? 6.688 6.77 9.562 1 98.81 97 GLN A O 1
ATOM 746 N N . THR A 1 98 ? 7.285 8.812 10.242 1 98.62 98 THR A N 1
ATOM 747 C CA . THR A 1 98 ? 7.777 8.328 11.523 1 98.62 98 THR A CA 1
ATOM 748 C C . THR A 1 98 ? 6.617 7.941 12.438 1 98.62 98 THR A C 1
ATOM 750 O O . THR A 1 98 ? 5.496 8.43 12.266 1 98.62 98 THR A O 1
ATOM 753 N N . ALA A 1 99 ? 6.945 7.113 13.414 1 98.5 99 ALA A N 1
ATOM 754 C CA . ALA A 1 99 ? 5.945 6.695 14.398 1 98.5 99 ALA A CA 1
ATOM 755 C C . ALA A 1 99 ? 5.395 7.895 15.164 1 98.5 99 ALA A C 1
ATOM 757 O O . ALA A 1 99 ? 4.188 7.992 15.383 1 98.5 99 ALA A O 1
ATOM 758 N N . ALA A 1 100 ? 6.262 8.812 15.531 1 97.69 100 ALA A N 1
ATOM 759 C CA . ALA A 1 100 ? 5.848 9.984 16.297 1 97.69 100 ALA A CA 1
ATOM 760 C C . ALA A 1 100 ? 4.871 10.844 15.484 1 97.69 100 ALA A C 1
ATOM 762 O O . ALA A 1 100 ? 3.869 11.32 16.016 1 97.69 100 ALA A O 1
ATOM 763 N N . SER A 1 101 ? 5.18 11.039 14.227 1 97.38 101 SER A N 1
ATOM 764 C CA . SER A 1 101 ? 4.312 11.836 13.367 1 97.38 101 SER A CA 1
ATOM 765 C C . SER A 1 101 ? 2.967 11.148 13.156 1 97.38 101 SER A C 1
ATOM 767 O O . SER A 1 101 ? 1.919 11.797 13.211 1 97.38 101 SER A O 1
ATOM 769 N N . LEU A 1 102 ? 2.977 9.859 12.938 1 97.94 102 LEU A N 1
ATOM 770 C CA . LEU A 1 102 ? 1.738 9.102 12.797 1 97.94 102 LEU A CA 1
ATOM 771 C C . LEU A 1 102 ? 0.908 9.172 14.07 1 97.94 102 LEU A C 1
ATOM 773 O O . LEU A 1 102 ? -0.32 9.266 14.016 1 97.94 102 LEU A O 1
ATOM 777 N N . ASN A 1 103 ? 1.562 9.078 15.188 1 97.88 103 ASN A N 1
ATOM 778 C CA . ASN A 1 103 ? 0.881 9.172 16.469 1 97.88 103 ASN A CA 1
ATOM 779 C C . ASN A 1 103 ? 0.177 10.516 16.641 1 97.88 103 ASN A C 1
ATOM 781 O O . ASN A 1 103 ? -0.924 10.586 17.188 1 97.88 103 ASN A O 1
ATOM 785 N N . GLN A 1 104 ? 0.812 11.547 16.188 1 95.19 104 GLN A N 1
ATOM 786 C CA . GLN A 1 104 ? 0.181 12.859 16.234 1 95.19 104 GLN A CA 1
ATOM 787 C C . GLN A 1 104 ? -1.089 12.891 15.398 1 95.19 104 GLN A C 1
ATOM 789 O O . GLN A 1 104 ? -2.102 13.469 15.805 1 95.19 104 GLN A O 1
ATOM 794 N N . ASP A 1 105 ? -1.023 12.25 14.258 1 94.12 105 ASP A N 1
ATOM 795 C CA . ASP A 1 105 ? -2.168 12.227 13.352 1 94.12 105 ASP A CA 1
ATOM 796 C C . ASP A 1 105 ? -3.262 11.297 13.867 1 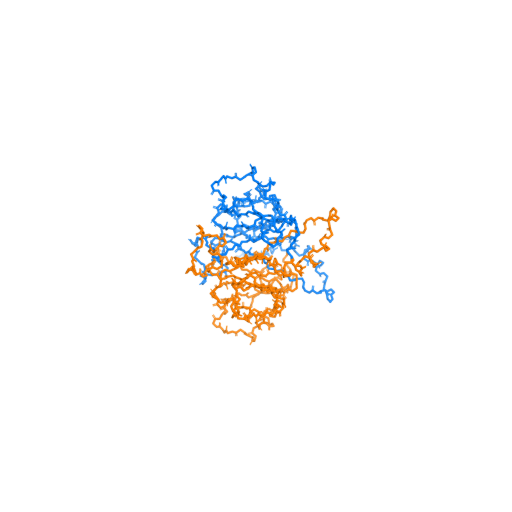94.12 105 ASP A C 1
ATOM 798 O O . ASP A 1 105 ? -4.453 11.594 13.742 1 94.12 105 ASP A O 1
ATOM 802 N N . LEU A 1 106 ? -2.787 10.172 14.406 1 97.25 106 LEU A N 1
ATOM 803 C CA . LEU A 1 106 ? -3.688 9.109 14.852 1 97.25 106 LEU A CA 1
ATOM 804 C C . LEU A 1 106 ? -3.268 8.57 16.219 1 97.25 106 LEU A C 1
ATOM 806 O O . LEU A 1 106 ? -2.848 7.422 16.328 1 97.25 106 LEU A O 1
ATOM 810 N N . PRO A 1 107 ? -3.506 9.305 17.25 1 96.38 107 PRO A N 1
ATOM 811 C CA . PRO A 1 107 ? -3 8.938 18.578 1 96.38 107 PRO A CA 1
ATOM 812 C C . PRO A 1 107 ? -3.654 7.672 19.125 1 96.38 107 PRO A C 1
ATOM 814 O O . PRO A 1 107 ? -3.08 7 19.984 1 96.38 107 PRO A O 1
ATOM 817 N N . LEU A 1 108 ? -4.84 7.34 18.609 1 94.56 108 LEU A N 1
ATOM 818 C CA . LEU A 1 108 ? -5.539 6.168 19.125 1 94.56 108 LEU A CA 1
ATOM 819 C C . LEU A 1 108 ? -5.098 4.906 18.391 1 94.56 108 LEU A C 1
ATOM 821 O O . LEU A 1 108 ? -5.496 3.797 18.75 1 94.56 108 LEU A O 1
ATOM 825 N N . VAL A 1 109 ? -4.238 5.043 17.375 1 96.88 109 VAL A N 1
ATOM 826 C CA . VAL A 1 109 ? -3.855 3.916 16.531 1 96.88 109 VAL A CA 1
ATOM 827 C C . VAL A 1 109 ? -2.373 3.607 16.734 1 96.88 109 VAL A C 1
ATOM 829 O O . VAL A 1 109 ? -1.985 2.441 16.844 1 96.88 109 VAL A O 1
ATOM 832 N N . PHE A 1 110 ? -1.57 4.676 16.797 1 97.69 110 PHE A N 1
ATOM 833 C CA . PHE A 1 110 ? -0.123 4.496 16.812 1 97.69 110 PHE A CA 1
ATOM 834 C C . PHE A 1 110 ? 0.481 5.047 18.094 1 97.69 110 PHE A C 1
ATOM 836 O O . PHE A 1 110 ? 0.072 6.105 18.578 1 97.69 110 PHE A O 1
ATOM 843 N N . SER A 1 111 ? 1.469 4.336 18.562 1 97.75 111 SER A N 1
ATOM 844 C CA . SER A 1 111 ? 2.355 4.859 19.594 1 97.75 111 SER A CA 1
ATOM 845 C C . SER A 1 111 ? 3.578 5.535 18.984 1 97.75 111 SER A C 1
ATOM 847 O O . SER A 1 111 ? 4.02 5.168 17.906 1 97.75 111 SER A O 1
ATOM 849 N N . PRO A 1 112 ? 4.137 6.488 19.703 1 97.12 112 PRO A N 1
ATOM 850 C CA . PRO A 1 112 ? 5.352 7.113 19.188 1 97.12 112 PRO A CA 1
ATOM 851 C C . PRO A 1 112 ? 6.504 6.121 19.031 1 97.12 112 PRO A C 1
ATOM 853 O O . PRO A 1 112 ? 7.496 6.426 18.359 1 97.12 112 PRO A O 1
ATOM 856 N N . ASN A 1 113 ? 6.344 4.934 19.672 1 97 113 ASN A N 1
ATOM 857 C CA . ASN A 1 113 ? 7.398 3.928 19.625 1 97 113 ASN A CA 1
ATOM 858 C C . ASN A 1 113 ? 6.977 2.717 18.797 1 97 113 ASN A C 1
ATOM 860 O O . ASN A 1 113 ? 7.574 1.645 18.906 1 97 113 ASN A O 1
ATOM 864 N N . SER A 1 114 ? 5.887 2.926 18.047 1 97.62 114 SER A N 1
ATOM 865 C CA . SER A 1 114 ? 5.461 1.845 17.172 1 97.62 114 SER A CA 1
ATOM 866 C C . SER A 1 114 ? 6.578 1.426 16.219 1 97.62 114 SER A C 1
ATOM 868 O O . SER A 1 114 ? 7.379 2.26 15.789 1 97.62 114 SER A O 1
ATOM 870 N N . LEU A 1 115 ? 6.645 0.137 15.883 1 97.75 115 LEU A N 1
ATOM 871 C CA . LEU A 1 115 ? 7.668 -0.415 15 1 97.75 115 LEU A CA 1
ATOM 872 C C . LEU A 1 115 ? 7.059 -0.871 13.68 1 97.75 115 LEU A C 1
ATOM 874 O O . LEU A 1 115 ? 5.863 -1.162 13.609 1 97.75 115 LEU A O 1
ATOM 878 N N . PRO A 1 116 ? 7.875 -0.918 12.625 1 98.25 116 PRO A N 1
ATOM 879 C CA . PRO A 1 116 ? 7.383 -1.378 11.328 1 98.25 116 PRO A CA 1
ATOM 880 C C . PRO A 1 116 ? 6.828 -2.799 11.375 1 98.25 116 PRO A C 1
ATOM 882 O O . PRO A 1 116 ? 7.445 -3.688 11.969 1 98.25 116 PRO A O 1
ATOM 885 N N . ALA A 1 117 ? 5.727 -2.98 10.805 1 97.25 117 ALA A N 1
ATOM 886 C CA . ALA A 1 117 ? 5.086 -4.281 10.633 1 97.25 117 ALA A CA 1
ATOM 887 C C . ALA A 1 117 ? 4.102 -4.262 9.469 1 97.25 117 ALA A C 1
ATOM 889 O O . ALA A 1 117 ? 3.373 -3.287 9.281 1 97.25 117 ALA A O 1
ATOM 890 N N . PHE A 1 118 ? 4.188 -5.305 8.703 1 97.19 118 PHE A N 1
ATOM 891 C CA . PHE A 1 118 ? 3.225 -5.438 7.609 1 97.19 118 PHE A CA 1
ATOM 892 C C . PHE A 1 118 ? 3.033 -6.902 7.234 1 97.19 118 PHE A C 1
ATOM 894 O O . PHE A 1 118 ? 3.982 -7.574 6.832 1 97.19 118 PHE A O 1
ATOM 901 N N . SER A 1 119 ? 1.803 -7.391 7.41 1 97.06 119 SER A N 1
ATOM 902 C CA . SER A 1 119 ? 1.439 -8.727 6.945 1 97.06 119 SER A CA 1
ATOM 903 C C . SER A 1 119 ? 0.977 -8.695 5.492 1 97.06 119 SER A C 1
ATOM 905 O O . SER A 1 119 ? -0.194 -8.945 5.203 1 97.06 119 SER A O 1
ATOM 907 N N . GLY A 1 120 ? 1.735 -8.312 4.574 1 98.12 120 GLY A N 1
ATOM 908 C CA . GLY A 1 120 ? 1.538 -8.227 3.135 1 98.12 120 GLY A CA 1
ATOM 909 C C . GLY A 1 120 ? 2.799 -7.848 2.381 1 98.12 120 GLY A C 1
ATOM 910 O O . GLY A 1 120 ? 3.9 -7.918 2.928 1 98.12 120 GLY A O 1
ATOM 911 N N . THR A 1 121 ? 2.65 -7.602 1.129 1 98.75 121 THR A N 1
ATOM 912 C CA . THR A 1 121 ? 3.756 -7.168 0.283 1 98.75 121 THR A CA 1
ATOM 913 C C . THR A 1 121 ? 3.379 -5.91 -0.499 1 98.75 121 THR A C 1
ATOM 915 O O . THR A 1 121 ? 2.201 -5.555 -0.578 1 98.75 121 THR A O 1
ATOM 918 N N . LEU A 1 122 ? 4.316 -5.223 -0.912 1 98.75 122 LEU A N 1
ATOM 919 C CA . LEU A 1 122 ? 4.145 -4.164 -1.9 1 98.75 122 LEU A CA 1
ATOM 920 C C . LEU A 1 122 ? 4.645 -4.609 -3.27 1 98.75 122 LEU A C 1
ATOM 922 O O . LEU A 1 122 ? 5.836 -4.891 -3.439 1 98.75 122 LEU A O 1
ATOM 926 N N . TYR A 1 123 ? 3.762 -4.691 -4.184 1 98.31 123 TYR A N 1
ATOM 927 C CA . TYR A 1 123 ? 4.117 -5.078 -5.543 1 98.31 123 TYR A CA 1
ATOM 928 C C . TYR A 1 123 ? 4.512 -3.863 -6.371 1 98.31 123 TYR A C 1
ATOM 930 O O . TYR A 1 123 ? 3.67 -3.014 -6.676 1 98.31 123 TYR A O 1
ATOM 938 N N . VAL A 1 124 ? 5.723 -3.816 -6.711 1 97.69 124 VAL A N 1
ATOM 939 C CA . VAL A 1 124 ? 6.273 -2.721 -7.5 1 97.69 124 VAL A CA 1
ATOM 940 C C . VAL A 1 124 ? 6.453 -3.17 -8.953 1 97.69 124 VAL A C 1
ATOM 942 O O . VAL A 1 124 ? 7.418 -3.871 -9.273 1 97.69 124 VAL A O 1
ATOM 945 N N . ARG A 1 125 ? 5.621 -2.705 -9.758 1 95.12 125 ARG A N 1
ATOM 946 C CA . ARG A 1 125 ? 5.715 -3.021 -11.18 1 95.12 125 ARG A CA 1
ATOM 947 C C . ARG A 1 125 ? 6.641 -2.049 -11.898 1 95.12 125 ARG A C 1
ATOM 949 O O . ARG A 1 125 ? 6.637 -0.85 -11.609 1 95.12 125 ARG A O 1
ATOM 956 N N . GLY A 1 126 ? 7.402 -2.57 -12.805 1 93.69 126 GLY A N 1
ATOM 957 C CA . GLY A 1 126 ? 8.219 -1.708 -13.648 1 93.69 126 GLY A CA 1
ATOM 958 C C . GLY A 1 126 ? 9.672 -1.669 -13.227 1 93.69 126 GLY A C 1
ATOM 959 O O . GLY A 1 126 ? 10.477 -0.925 -13.797 1 93.69 126 GLY A O 1
ATOM 960 N N . VAL A 1 127 ? 9.984 -2.422 -12.25 1 94.88 127 VAL A N 1
ATOM 961 C CA . VAL A 1 127 ? 11.375 -2.52 -11.812 1 94.88 127 VAL A CA 1
ATOM 962 C C . VAL A 1 127 ? 11.945 -3.881 -12.195 1 94.88 127 VAL A C 1
ATOM 964 O O . VAL A 1 127 ? 11.469 -4.918 -11.727 1 94.88 127 VAL A O 1
ATOM 967 N N . ASP A 1 128 ? 12.922 -3.832 -12.945 1 94.62 128 ASP A N 1
ATOM 968 C CA . ASP A 1 128 ? 13.555 -5.055 -13.43 1 94.62 128 ASP A CA 1
ATOM 969 C C . ASP A 1 128 ? 14.5 -5.637 -12.375 1 94.62 128 ASP A C 1
ATOM 971 O O . ASP A 1 128 ? 15.469 -4.984 -11.977 1 94.62 128 ASP A O 1
ATOM 975 N N . PRO A 1 129 ? 14.195 -6.867 -11.984 1 97.06 129 PRO A N 1
ATOM 976 C CA . PRO A 1 129 ? 15.07 -7.5 -10.992 1 97.06 129 PRO A CA 1
ATOM 977 C C . PRO A 1 129 ? 16.547 -7.461 -11.391 1 97.06 129 PRO A C 1
ATOM 979 O O . PRO A 1 129 ? 17.422 -7.25 -10.547 1 97.06 129 PRO A O 1
ATOM 982 N N . GLU A 1 130 ? 16.875 -7.594 -12.633 1 95.69 130 GLU A N 1
ATOM 983 C CA . GLU A 1 130 ? 18.266 -7.637 -13.094 1 95.69 130 GLU A CA 1
ATOM 984 C C . GLU A 1 130 ? 18.953 -6.289 -12.898 1 95.69 130 GLU A C 1
ATOM 986 O O . GLU A 1 130 ? 20.156 -6.234 -12.68 1 95.69 130 GLU A O 1
ATOM 991 N N . GLU A 1 131 ? 18.188 -5.293 -12.961 1 94.5 131 GLU A N 1
ATOM 992 C CA . GLU A 1 131 ? 18.734 -3.953 -12.805 1 94.5 131 GLU A CA 1
ATOM 993 C C . GLU A 1 131 ? 19.016 -3.639 -11.336 1 94.5 131 GLU A C 1
ATOM 995 O O . GLU A 1 131 ? 19.922 -2.865 -11.016 1 94.5 131 GLU A O 1
ATOM 1000 N N . VAL A 1 132 ? 18.25 -4.223 -10.477 1 96.25 132 VAL A N 1
ATOM 1001 C CA . VAL A 1 132 ? 18.297 -3.887 -9.055 1 96.25 132 VAL A CA 1
ATOM 1002 C C . VAL A 1 132 ? 19.281 -4.805 -8.344 1 96.25 132 VAL A C 1
ATOM 1004 O O . VAL A 1 132 ? 19.922 -4.402 -7.359 1 96.25 132 VAL A O 1
ATOM 1007 N N . LEU A 1 133 ? 19.5 -5.918 -8.82 1 96.5 133 LEU A N 1
ATOM 1008 C CA . LEU A 1 133 ? 20.25 -6.988 -8.164 1 96.5 133 LEU A CA 1
ATOM 1009 C C . LEU A 1 133 ? 21.641 -6.508 -7.758 1 96.5 133 LEU A C 1
ATOM 1011 O O . LEU A 1 133 ? 22.062 -6.715 -6.621 1 96.5 133 LEU A O 1
ATOM 1015 N N . PRO A 1 134 ? 22.375 -5.781 -8.602 1 95.88 134 PRO A N 1
ATOM 1016 C CA . PRO A 1 134 ? 23.734 -5.375 -8.242 1 95.88 134 PRO A CA 1
ATOM 1017 C C . PRO A 1 134 ? 23.766 -4.375 -7.09 1 95.88 134 PRO A C 1
ATOM 1019 O O . PRO A 1 134 ? 24.812 -4.176 -6.465 1 95.88 134 PRO A O 1
ATOM 1022 N N . ARG A 1 135 ? 22.672 -3.781 -6.781 1 96.31 135 ARG A N 1
ATOM 1023 C CA . ARG A 1 135 ? 22.609 -2.736 -5.766 1 96.31 135 ARG A CA 1
ATOM 1024 C C . ARG A 1 135 ? 22.141 -3.295 -4.43 1 96.31 135 ARG A C 1
ATOM 1026 O O . ARG A 1 135 ? 22.109 -2.578 -3.426 1 96.31 135 ARG A O 1
ATOM 1033 N N . LEU A 1 136 ? 21.734 -4.531 -4.43 1 96.75 136 LEU A N 1
ATOM 1034 C CA . LEU A 1 136 ? 21.125 -5.121 -3.248 1 96.75 136 LEU A CA 1
ATOM 1035 C C . LEU A 1 136 ? 22.141 -5.883 -2.416 1 96.75 136 LEU A C 1
ATOM 1037 O O . LEU A 1 136 ? 23.031 -6.547 -2.967 1 96.75 136 LEU A O 1
ATOM 1041 N N . ASP A 1 137 ? 21.953 -5.766 -1.112 1 95.25 137 ASP A N 1
ATOM 1042 C CA . ASP A 1 137 ? 22.609 -6.715 -0.21 1 95.25 137 ASP A CA 1
ATOM 1043 C C . ASP A 1 137 ? 21.938 -8.094 -0.296 1 95.25 137 ASP A C 1
ATOM 1045 O O . ASP A 1 137 ? 20.719 -8.195 -0.306 1 95.25 137 ASP A O 1
ATOM 1049 N N . GLN A 1 138 ? 22.703 -9.086 -0.34 1 94.94 138 GLN A N 1
ATOM 1050 C CA . GLN A 1 138 ? 22.188 -10.445 -0.471 1 94.94 138 GLN A CA 1
ATOM 1051 C C . GLN A 1 138 ? 21.203 -10.773 0.653 1 94.94 138 GLN A C 1
ATOM 1053 O O . GLN A 1 138 ? 20.234 -11.5 0.443 1 94.94 138 GLN A O 1
ATOM 1058 N N . ALA A 1 139 ? 21.469 -10.266 1.775 1 95.88 139 ALA A N 1
ATOM 1059 C CA . ALA A 1 139 ? 20.641 -10.547 2.943 1 95.88 139 ALA A CA 1
ATOM 1060 C C . ALA A 1 139 ? 19.234 -9.977 2.775 1 95.88 139 ALA A C 1
ATOM 1062 O O . ALA A 1 139 ? 18.297 -10.375 3.477 1 95.88 139 ALA A O 1
ATOM 1063 N N . SER A 1 140 ? 19.062 -9.047 1.883 1 97.19 140 SER A N 1
ATOM 1064 C CA . SER A 1 140 ? 17.766 -8.406 1.67 1 97.19 140 SER A CA 1
ATOM 1065 C C . SER A 1 140 ? 16.906 -9.211 0.703 1 97.19 140 SER A C 1
ATOM 1067 O O . SER A 1 140 ? 15.711 -8.961 0.583 1 97.19 140 SER A O 1
ATOM 1069 N N . ILE A 1 141 ? 17.469 -10.156 0.004 1 98 141 ILE A N 1
ATOM 1070 C CA . ILE A 1 141 ? 16.75 -10.93 -0.995 1 98 141 ILE A CA 1
ATOM 1071 C C . ILE A 1 141 ? 15.922 -12.016 -0.307 1 98 141 ILE A C 1
ATOM 1073 O O . ILE A 1 141 ? 16.469 -12.867 0.395 1 98 141 ILE A O 1
ATOM 1077 N N . VAL A 1 142 ? 14.719 -11.961 -0.47 1 98.19 142 VAL A N 1
ATOM 1078 C CA . VAL A 1 142 ? 13.789 -12.938 0.1 1 98.19 142 VAL A CA 1
ATOM 1079 C C . VAL A 1 142 ? 13.586 -14.086 -0.881 1 98.19 142 VAL A C 1
ATOM 1081 O O . VAL A 1 142 ? 13.57 -15.258 -0.483 1 98.19 142 VAL A O 1
ATOM 1084 N N . LYS A 1 143 ? 13.359 -13.781 -2.133 1 97.88 143 LYS A N 1
ATOM 1085 C CA . LYS A 1 143 ? 13.203 -14.711 -3.25 1 97.88 143 LYS A CA 1
ATOM 1086 C C . LYS A 1 143 ? 13.914 -14.188 -4.496 1 97.88 143 LYS A C 1
ATOM 1088 O O . LYS A 1 143 ? 13.633 -13.078 -4.957 1 97.88 143 LYS A O 1
ATOM 1093 N N . PRO A 1 144 ? 14.875 -14.969 -4.98 1 97.12 144 PRO A N 1
ATOM 1094 C CA . PRO A 1 144 ? 15.625 -14.516 -6.156 1 97.12 144 PRO A CA 1
ATOM 1095 C C . PRO A 1 144 ? 14.742 -14.359 -7.395 1 97.12 144 PRO A C 1
ATOM 1097 O O . PRO A 1 144 ? 13.578 -14.773 -7.387 1 97.12 144 PRO A O 1
ATOM 1100 N N . PRO A 1 145 ? 15.297 -13.719 -8.406 1 97.19 145 PRO A N 1
ATOM 1101 C CA . PRO A 1 145 ? 14.508 -13.531 -9.625 1 97.19 145 PRO A CA 1
ATOM 1102 C C . PRO A 1 145 ? 13.93 -14.844 -10.156 1 97.19 145 PRO A C 1
ATOM 1104 O O . PRO A 1 145 ? 14.656 -15.828 -10.297 1 97.19 145 PRO A O 1
ATOM 1107 N N . THR A 1 146 ? 12.719 -14.797 -10.422 1 95.5 146 THR A N 1
ATOM 1108 C CA . THR A 1 146 ? 11.992 -15.984 -10.852 1 95.5 146 THR A CA 1
ATOM 1109 C C . THR A 1 146 ? 10.922 -15.625 -11.875 1 95.5 146 THR A C 1
ATOM 1111 O O . THR A 1 146 ? 10.289 -14.57 -11.781 1 95.5 146 THR A O 1
ATOM 1114 N N . GLN A 1 147 ? 10.672 -16.531 -12.828 1 93.25 147 GLN A N 1
ATOM 1115 C CA . GLN A 1 147 ? 9.555 -16.406 -13.758 1 93.25 147 GLN A CA 1
ATOM 1116 C C . GLN A 1 147 ? 8.258 -16.891 -13.125 1 93.25 147 GLN A C 1
ATOM 1118 O O . GLN A 1 147 ? 8.117 -18.078 -12.805 1 93.25 147 GLN A O 1
ATOM 1123 N N . ALA A 1 148 ? 7.367 -16.016 -12.984 1 89.06 148 ALA A N 1
ATOM 1124 C CA . ALA A 1 148 ? 6.078 -16.391 -12.414 1 89.06 148 ALA A CA 1
ATOM 1125 C C . ALA A 1 148 ? 5.188 -17.062 -13.461 1 89.06 148 ALA A C 1
ATOM 1127 O O . ALA A 1 148 ? 5.316 -16.781 -14.656 1 89.06 148 ALA A O 1
ATOM 1128 N N . TRP A 1 149 ? 4.227 -17.828 -13.023 1 82.19 149 TRP A N 1
ATOM 1129 C CA . TRP A 1 149 ? 3.344 -18.578 -13.898 1 82.19 149 TRP A CA 1
ATOM 1130 C C . TRP A 1 149 ? 2.438 -17.656 -14.703 1 82.19 149 TRP A C 1
ATOM 1132 O O . TRP A 1 149 ? 1.944 -18.031 -15.766 1 82.19 149 TRP A O 1
ATOM 1142 N N . TYR A 1 150 ? 2.32 -16.453 -14.18 1 83.06 150 TYR A N 1
ATOM 1143 C CA . TYR A 1 150 ? 1.392 -15.539 -14.828 1 83.06 150 TYR A CA 1
ATOM 1144 C C . TYR A 1 150 ? 2.133 -14.555 -15.719 1 83.06 150 TYR A C 1
ATOM 1146 O O . TYR A 1 150 ? 1.586 -13.516 -16.094 1 83.06 150 TYR A O 1
ATOM 1154 N N . GLY A 1 151 ? 3.43 -14.711 -16.031 1 88.12 151 GLY A N 1
ATOM 1155 C CA . GLY A 1 151 ? 4.133 -13.992 -17.078 1 88.12 151 GLY A CA 1
ATOM 1156 C C . GLY A 1 151 ? 5.031 -12.891 -16.547 1 88.12 151 GLY A C 1
ATOM 1157 O O . GLY A 1 151 ? 5.633 -12.141 -17.328 1 88.12 151 GLY A O 1
ATOM 1158 N N . MET A 1 152 ? 5.129 -12.789 -15.289 1 93.12 152 MET A N 1
ATOM 1159 C CA . MET A 1 152 ? 5.988 -11.766 -14.703 1 93.12 152 MET A CA 1
ATOM 1160 C C . MET A 1 152 ? 7.34 -12.352 -14.305 1 93.12 152 MET A C 1
ATOM 1162 O O . MET A 1 152 ? 7.418 -13.5 -13.867 1 93.12 152 MET A O 1
ATOM 1166 N N . TYR A 1 153 ? 8.375 -11.594 -14.586 1 95.81 153 TYR A N 1
ATOM 1167 C CA . TYR A 1 153 ? 9.695 -11.844 -14.008 1 95.81 153 TYR A CA 1
ATOM 1168 C C . TYR A 1 153 ? 9.922 -10.992 -12.773 1 95.81 153 TYR A C 1
ATOM 1170 O O . TYR A 1 153 ? 9.938 -9.758 -12.852 1 95.81 153 TYR A O 1
ATOM 1178 N N . GLU A 1 154 ? 10.008 -11.695 -11.633 1 97.44 154 GLU A N 1
ATOM 1179 C CA . GLU A 1 154 ? 9.914 -10.922 -10.398 1 97.44 154 GLU A CA 1
ATOM 1180 C C . GLU A 1 154 ? 10.875 -11.453 -9.336 1 97.44 154 GLU A C 1
ATOM 1182 O O . GLU A 1 154 ? 11.406 -12.562 -9.469 1 97.44 154 GLU A O 1
ATOM 1187 N N . MET A 1 155 ? 11.164 -10.711 -8.312 1 98.12 155 MET A N 1
ATOM 1188 C CA . MET A 1 155 ? 11.898 -11.086 -7.109 1 98.12 155 MET A CA 1
ATOM 1189 C C . MET A 1 155 ? 11.289 -10.414 -5.879 1 98.12 155 MET A C 1
ATOM 1191 O O . MET A 1 155 ? 10.562 -9.43 -5.992 1 98.12 155 MET A O 1
ATOM 1195 N N . TYR A 1 156 ? 11.555 -10.969 -4.75 1 98.69 156 TYR A N 1
ATOM 1196 C CA . TYR A 1 156 ? 11.117 -10.375 -3.492 1 98.69 156 TYR A CA 1
ATOM 1197 C C . TYR A 1 156 ? 12.305 -9.922 -2.66 1 98.69 156 TYR A C 1
ATOM 1199 O O . TYR A 1 156 ? 13.273 -10.664 -2.49 1 98.69 156 TYR A O 1
ATOM 1207 N N . VAL A 1 157 ? 12.242 -8.703 -2.15 1 98.56 157 VAL A N 1
ATOM 1208 C CA . VAL A 1 157 ? 13.312 -8.133 -1.335 1 98.56 157 VAL A CA 1
ATOM 1209 C C . VAL A 1 157 ? 12.719 -7.492 -0.084 1 98.56 157 VAL A C 1
ATOM 1211 O O . VAL A 1 157 ? 11.531 -7.152 -0.056 1 98.56 157 VAL A O 1
ATOM 1214 N N . ARG A 1 158 ? 13.484 -7.367 0.938 1 98.19 158 ARG A N 1
ATOM 1215 C CA . ARG A 1 158 ? 13.133 -6.621 2.143 1 98.19 158 ARG A CA 1
ATOM 1216 C C . ARG A 1 158 ? 13.797 -5.25 2.15 1 98.19 158 ARG A C 1
ATOM 1218 O O . ARG A 1 158 ? 15 -5.133 1.921 1 98.19 158 ARG A O 1
ATOM 1225 N N . ASP A 1 159 ? 13 -4.23 2.352 1 98.31 159 ASP A N 1
ATOM 1226 C CA . ASP A 1 159 ? 13.617 -2.92 2.516 1 98.31 159 ASP A CA 1
ATOM 1227 C C . ASP A 1 159 ? 14.273 -2.789 3.887 1 98.31 159 ASP A C 1
ATOM 1229 O O . ASP A 1 159 ? 14.203 -3.707 4.707 1 98.31 159 ASP A O 1
ATOM 1233 N N . PRO A 1 160 ? 14.938 -1.712 4.234 1 97.94 160 PRO A N 1
ATOM 1234 C CA . PRO A 1 160 ? 15.695 -1.615 5.484 1 97.94 160 PRO A CA 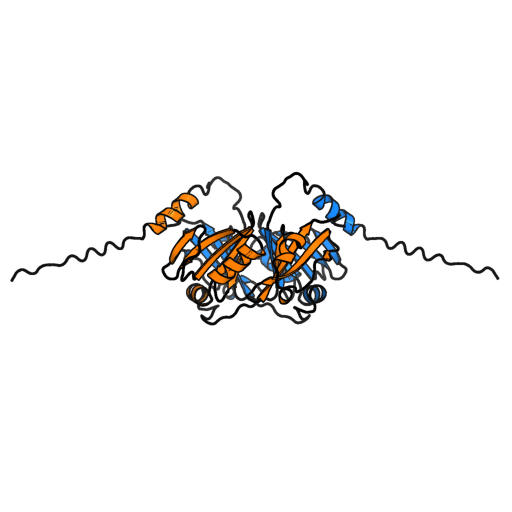1
ATOM 1235 C C . PRO A 1 160 ? 14.805 -1.683 6.723 1 97.94 160 PRO A C 1
ATOM 1237 O O . PRO A 1 160 ? 15.297 -1.87 7.836 1 97.94 160 PRO A O 1
ATOM 1240 N N . ASN A 1 161 ? 13.523 -1.518 6.555 1 98.5 161 ASN A N 1
ATOM 1241 C CA . ASN A 1 161 ? 12.586 -1.49 7.676 1 98.5 161 ASN A CA 1
ATOM 1242 C C . ASN A 1 161 ? 11.836 -2.811 7.812 1 98.5 161 ASN A C 1
ATOM 1244 O O . ASN A 1 161 ? 11.016 -2.969 8.711 1 98.5 161 ASN A O 1
ATOM 1248 N N . GLY A 1 162 ? 12.086 -3.693 6.879 1 97.81 162 GLY A N 1
ATOM 1249 C CA . GLY A 1 162 ? 11.508 -5.023 6.988 1 97.81 162 GLY A CA 1
ATOM 1250 C C . GLY A 1 162 ? 10.312 -5.23 6.07 1 97.81 162 GLY A C 1
ATOM 1251 O O . GLY A 1 162 ? 9.766 -6.328 6 1 97.81 162 GLY A O 1
ATOM 1252 N N . TYR A 1 163 ? 9.875 -4.246 5.359 1 98.62 163 TYR A N 1
ATOM 1253 C CA . TYR A 1 163 ? 8.781 -4.402 4.41 1 98.62 163 TYR A CA 1
ATOM 1254 C C . TYR A 1 163 ? 9.211 -5.238 3.209 1 98.62 163 TYR A C 1
ATOM 1256 O O . TYR A 1 163 ? 10.312 -5.059 2.684 1 98.62 163 TYR A O 1
ATOM 1264 N N . VAL A 1 164 ? 8.344 -6.113 2.807 1 98.69 164 VAL A N 1
ATOM 1265 C CA . VAL A 1 164 ? 8.664 -6.988 1.683 1 98.69 164 VAL A CA 1
ATOM 1266 C C . VAL A 1 164 ? 8.086 -6.402 0.394 1 98.69 164 VAL A C 1
ATOM 1268 O O . VAL A 1 164 ? 6.895 -6.105 0.317 1 98.69 164 VAL A O 1
ATOM 1271 N N . LEU A 1 165 ? 8.922 -6.242 -0.584 1 98.69 165 LEU A N 1
ATOM 1272 C CA . LEU A 1 165 ? 8.562 -5.738 -1.905 1 98.69 165 LEU A CA 1
ATOM 1273 C C . LEU A 1 165 ? 8.672 -6.84 -2.955 1 98.69 165 LEU A C 1
ATOM 1275 O O . LEU A 1 165 ? 9.609 -7.633 -2.93 1 98.69 165 LEU A O 1
ATOM 1279 N N . CYS A 1 166 ? 7.738 -6.859 -3.801 1 98.69 166 CYS A N 1
ATOM 1280 C CA . CYS A 1 166 ? 7.852 -7.629 -5.035 1 98.69 166 CYS A CA 1
ATOM 1281 C C . CYS A 1 166 ? 8.188 -6.723 -6.211 1 98.69 166 CYS A C 1
ATOM 1283 O O . CYS A 1 166 ? 7.402 -5.844 -6.57 1 98.69 166 CYS A O 1
ATOM 1285 N N . LEU A 1 167 ? 9.328 -6.887 -6.75 1 98.06 167 LEU A N 1
ATOM 1286 C CA . LEU A 1 167 ? 9.758 -6.129 -7.922 1 98.06 167 LEU A CA 1
ATOM 1287 C C . LEU A 1 167 ? 9.562 -6.945 -9.195 1 98.06 167 LEU A C 1
ATOM 1289 O O . LEU A 1 167 ? 10.023 -8.086 -9.281 1 98.06 167 LEU A O 1
ATOM 1293 N N . GLY A 1 168 ? 8.891 -6.316 -10.172 1 96.31 168 GLY A N 1
ATOM 1294 C CA . GLY A 1 168 ? 8.625 -7.18 -11.312 1 96.31 168 GLY A CA 1
ATOM 1295 C C . GLY A 1 168 ? 8.445 -6.414 -12.609 1 96.31 168 GLY A C 1
ATOM 1296 O O . GLY A 1 168 ? 8.078 -5.234 -12.602 1 96.31 168 GLY A O 1
ATOM 1297 N N . VAL A 1 169 ? 8.734 -7.078 -13.703 1 95.06 169 VAL A N 1
ATOM 1298 C CA . VAL A 1 169 ? 8.477 -6.621 -15.062 1 95.06 169 VAL A CA 1
ATOM 1299 C C . VAL A 1 169 ? 7.844 -7.746 -15.875 1 95.06 169 VAL A C 1
ATOM 1301 O O . VAL A 1 169 ? 8.039 -8.922 -15.57 1 95.06 169 VAL A O 1
ATOM 1304 N N . PRO A 1 170 ? 7.082 -7.414 -16.828 1 91.94 170 PRO A N 1
ATOM 1305 C CA . PRO A 1 170 ? 6.555 -8.461 -17.688 1 91.94 170 PRO A CA 1
ATOM 1306 C C . PRO A 1 170 ? 7.625 -9.086 -18.594 1 91.94 170 PRO A C 1
ATOM 1308 O O . PRO A 1 170 ? 8.414 -8.359 -19.203 1 91.94 170 PRO A O 1
ATOM 1311 N N . LYS A 1 171 ? 7.914 -10.297 -18.391 1 84.44 171 LYS A N 1
ATOM 1312 C CA . LYS A 1 171 ? 8.852 -11.031 -19.219 1 84.44 171 LYS A CA 1
ATOM 1313 C C . LYS A 1 171 ? 8.227 -12.32 -19.75 1 84.44 171 LYS A C 1
ATOM 1315 O O . LYS A 1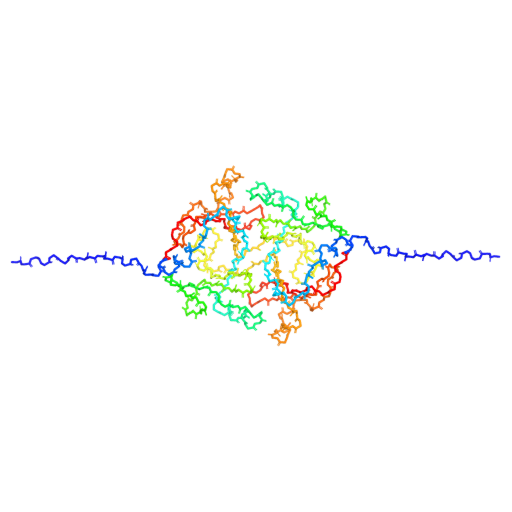 171 ? 8.109 -13.305 -19.016 1 84.44 171 LYS A O 1
ATOM 1320 N N . GLY A 1 172 ? 7.566 -12.359 -20.734 1 71.44 172 GLY A N 1
ATOM 1321 C CA . GLY A 1 172 ? 7.012 -13.562 -21.344 1 71.44 172 GLY A CA 1
ATOM 1322 C C . GLY A 1 172 ? 5.5 -13.516 -21.469 1 71.44 172 GLY A C 1
ATOM 1323 O O . GLY A 1 172 ? 4.883 -12.477 -21.234 1 71.44 172 GLY A O 1
ATOM 1324 N N . GLU A 1 173 ? 4.988 -14.594 -22.062 1 63.06 173 GLU A N 1
ATOM 1325 C CA . GLU A 1 173 ? 3.559 -14.695 -22.344 1 63.06 173 GLU A CA 1
ATOM 1326 C C . GLU A 1 173 ? 2.775 -15.094 -21.094 1 63.06 173 GLU A C 1
ATOM 1328 O O . GLU A 1 173 ? 3.26 -15.883 -20.281 1 63.06 173 GLU A O 1
ATOM 1333 N N . ALA A 1 174 ? 2.02 -14.086 -20.547 1 55.81 174 ALA A N 1
ATOM 1334 C CA . ALA A 1 174 ? 1.081 -14.547 -19.516 1 55.81 174 ALA A CA 1
ATOM 1335 C C . ALA A 1 174 ? 0.298 -15.766 -20 1 55.81 174 ALA A C 1
ATOM 1337 O O . ALA A 1 174 ? 0.009 -15.898 -21.188 1 55.81 174 ALA A O 1
ATOM 1338 N N . PRO A 1 175 ? 0.105 -16.75 -19.203 1 51.03 175 PRO A N 1
ATOM 1339 C CA . PRO A 1 175 ? -0.63 -17.891 -19.75 1 51.03 175 PRO A CA 1
ATOM 1340 C C . PRO A 1 175 ? -1.924 -17.469 -20.438 1 51.03 175 PRO A C 1
ATOM 1342 O O . PRO A 1 175 ? -2.471 -16.406 -20.156 1 51.03 175 PRO A O 1
ATOM 1345 N N . MET B 1 1 ? -1.521 -64.25 -25.484 1 34.53 1 MET B N 1
ATOM 1346 C CA . MET B 1 1 ? -1.463 -63.375 -24.2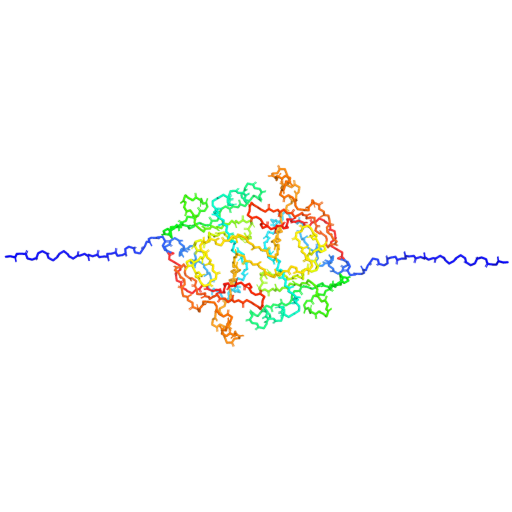97 1 34.53 1 MET B CA 1
ATOM 1347 C C . MET B 1 1 ? -1.225 -61.906 -24.672 1 34.53 1 MET B C 1
ATOM 1349 O O . MET B 1 1 ? -0.156 -61.562 -25.172 1 34.53 1 MET B O 1
ATOM 1353 N N . LEU B 1 2 ? -2.295 -61.219 -25.172 1 38 2 LEU B N 1
ATOM 1354 C CA . LEU B 1 2 ? -2.463 -59.906 -25.828 1 38 2 LEU B CA 1
ATOM 1355 C C . LEU B 1 2 ? -2.186 -58.781 -24.859 1 38 2 LEU B C 1
ATOM 1357 O O . LEU B 1 2 ? -2.883 -58.625 -23.859 1 38 2 LEU B O 1
ATOM 1361 N N . SER B 1 3 ? -0.892 -58.438 -24.656 1 36.41 3 SER B N 1
ATOM 1362 C CA . SER B 1 3 ? -0.347 -57.375 -23.812 1 36.41 3 SER B CA 1
ATOM 1363 C C . SER B 1 3 ? -0.875 -56 -24.234 1 36.41 3 SER B C 1
ATOM 1365 O O . SER B 1 3 ? -0.641 -55.562 -25.359 1 36.41 3 SER B O 1
ATOM 1367 N N . LEU B 1 4 ? -2.127 -55.531 -23.828 1 36.75 4 LEU B N 1
ATOM 1368 C CA . LEU B 1 4 ? -2.73 -54.25 -24.094 1 36.75 4 LEU B CA 1
ATOM 1369 C C . LEU B 1 4 ? -1.901 -53.125 -23.469 1 36.75 4 LEU B C 1
ATOM 1371 O O . LEU B 1 4 ? -1.755 -53.062 -22.25 1 36.75 4 LEU B O 1
ATOM 1375 N N . ALA B 1 5 ? -0.867 -52.625 -24.125 1 37.34 5 ALA B N 1
ATOM 1376 C CA . ALA B 1 5 ? -0.068 -51.438 -23.812 1 37.34 5 ALA B CA 1
ATOM 1377 C C . ALA B 1 5 ? -0.946 -50.188 -23.688 1 37.34 5 ALA B C 1
ATOM 1379 O O . ALA B 1 5 ? -1.581 -49.781 -24.656 1 37.34 5 ALA B O 1
ATOM 1380 N N . PHE B 1 6 ? -1.582 -49.906 -22.484 1 37.66 6 PHE B N 1
ATOM 1381 C CA . PHE B 1 6 ? -2.316 -48.688 -22.172 1 37.66 6 PHE B CA 1
ATOM 1382 C C . PHE B 1 6 ? -1.413 -47.469 -22.297 1 37.66 6 PHE B C 1
ATOM 1384 O O . PHE B 1 6 ? -0.425 -47.344 -21.562 1 37.66 6 PHE B O 1
ATOM 1391 N N . LYS B 1 7 ? -1.192 -46.875 -23.516 1 36 7 LYS B N 1
ATOM 1392 C CA . LYS B 1 7 ? -0.55 -45.594 -23.719 1 36 7 LYS B CA 1
ATOM 1393 C C . LYS B 1 7 ? -1.28 -44.5 -22.953 1 36 7 LYS B C 1
ATOM 1395 O O . LYS B 1 7 ? -2.43 -44.156 -23.25 1 36 7 LYS B O 1
ATOM 1400 N N . PHE B 1 8 ? -0.964 -44.281 -21.609 1 35.47 8 PHE B N 1
ATOM 1401 C CA . PHE B 1 8 ? -1.372 -43.125 -20.859 1 35.47 8 PHE B CA 1
ATOM 1402 C C . PHE B 1 8 ? -0.853 -41.844 -21.531 1 35.47 8 PHE B C 1
ATOM 1404 O O . PHE B 1 8 ? 0.358 -41.625 -21.578 1 35.47 8 PHE B O 1
ATOM 1411 N N . THR B 1 9 ? -1.433 -41.375 -22.656 1 30.59 9 THR B N 1
ATOM 1412 C CA . THR B 1 9 ? -1.134 -40.031 -23.172 1 30.59 9 THR B CA 1
ATOM 1413 C C . THR B 1 9 ? -1.442 -38.969 -22.125 1 30.59 9 THR B C 1
ATOM 1415 O O . THR B 1 9 ? -2.604 -38.75 -21.766 1 30.59 9 THR B O 1
ATOM 1418 N N . LEU B 1 10 ? -0.602 -38.781 -21.125 1 29.95 10 LEU B N 1
ATOM 1419 C CA . LEU B 1 10 ? -0.683 -37.656 -20.219 1 29.95 10 LEU B CA 1
ATOM 1420 C C . LEU B 1 10 ? -0.723 -36.312 -20.984 1 29.95 10 LEU B C 1
ATOM 1422 O O . LEU B 1 10 ? 0.307 -35.844 -21.484 1 29.95 10 LEU B O 1
ATOM 1426 N N . ILE B 1 11 ? -1.637 -36.156 -21.906 1 33.34 11 ILE B N 1
ATOM 1427 C CA . ILE B 1 11 ? -1.771 -34.781 -22.438 1 33.34 11 ILE B CA 1
ATOM 1428 C C . ILE B 1 11 ? -2.062 -33.812 -21.297 1 33.34 11 ILE B C 1
ATOM 1430 O O . ILE B 1 11 ? -3.131 -33.875 -20.688 1 33.34 11 ILE B O 1
ATOM 1434 N N . THR B 1 12 ? -1.06 -33.594 -20.484 1 34.09 12 THR B N 1
ATOM 1435 C CA . THR B 1 12 ? -1.224 -32.5 -19.531 1 34.09 12 THR B CA 1
ATOM 1436 C C . THR B 1 12 ? -1.762 -31.25 -20.219 1 34.09 12 THR B C 1
ATOM 1438 O O . THR B 1 12 ? -1.1 -30.672 -21.094 1 34.09 12 THR B O 1
ATOM 1441 N N . ALA B 1 13 ? -3.039 -31.25 -20.469 1 33.28 13 ALA B N 1
ATOM 1442 C CA . ALA B 1 13 ? -3.756 -30.047 -20.891 1 33.28 13 ALA B CA 1
ATOM 1443 C C . ALA B 1 13 ? -3.277 -28.828 -20.109 1 33.28 13 ALA B C 1
ATOM 1445 O O . ALA B 1 13 ? -3.445 -28.75 -18.891 1 33.28 13 ALA B O 1
ATOM 1446 N N . LEU B 1 14 ? -2.176 -28.344 -20.5 1 39 14 LEU B N 1
ATOM 1447 C CA . LEU B 1 14 ? -1.886 -27 -20.047 1 39 14 LEU B CA 1
ATOM 1448 C C . LEU B 1 14 ? -3.146 -26.141 -20.047 1 39 14 LEU B C 1
ATOM 1450 O O . LEU B 1 14 ? -3.844 -26.062 -21.062 1 39 14 LEU B O 1
ATOM 1454 N N . PRO B 1 15 ? -3.787 -25.922 -18.922 1 37.12 15 PRO B N 1
ATOM 1455 C CA . PRO B 1 15 ? -5.133 -25.344 -18.938 1 37.12 15 PRO B CA 1
ATOM 1456 C C . PRO B 1 15 ? -5.246 -24.141 -19.859 1 37.12 15 PRO B C 1
ATOM 1458 O O . PRO B 1 15 ? -4.262 -23.422 -20.078 1 37.12 15 PRO B O 1
ATOM 1461 N N . ALA B 1 16 ? -6.207 -24.141 -20.719 1 38.47 16 ALA B N 1
ATOM 1462 C CA . ALA B 1 16 ? -6.762 -23.094 -21.562 1 38.47 16 ALA B CA 1
ATOM 1463 C C . ALA B 1 16 ? -6.699 -21.734 -20.875 1 38.47 16 ALA B C 1
ATOM 1465 O O . ALA B 1 16 ? -6.633 -20.703 -21.547 1 38.47 16 ALA B O 1
ATOM 1466 N N . LEU B 1 17 ? -6.707 -21.844 -19.594 1 35.59 17 LEU B N 1
ATOM 1467 C CA . LEU B 1 17 ? -6.809 -20.672 -18.75 1 35.59 17 LEU B CA 1
ATOM 1468 C C . LEU B 1 17 ? -5.547 -19.812 -18.844 1 35.59 17 LEU B C 1
ATOM 1470 O O . LEU B 1 17 ? -5.609 -18.594 -18.719 1 35.59 17 LEU B O 1
ATOM 1474 N N . ALA B 1 18 ? -4.402 -20.406 -19.203 1 35.19 18 ALA B N 1
ATOM 1475 C CA . ALA B 1 18 ? -3.205 -19.625 -19.516 1 35.19 18 ALA B CA 1
ATOM 1476 C C . ALA B 1 18 ? -3.426 -18.75 -20.75 1 35.19 18 ALA B C 1
ATOM 1478 O O . ALA B 1 18 ? -2.912 -17.625 -20.812 1 35.19 18 ALA B O 1
ATOM 1479 N N . LEU B 1 19 ? -4.406 -19.078 -21.609 1 35.75 19 LEU B N 1
ATOM 1480 C CA . LEU B 1 19 ? -4.637 -18.375 -22.875 1 35.75 19 LEU B CA 1
ATOM 1481 C C . LEU B 1 19 ? -5.375 -17.062 -22.656 1 35.75 19 LEU B C 1
ATOM 1483 O O . LEU B 1 19 ? -5.102 -16.078 -23.328 1 35.75 19 LEU B O 1
ATOM 1487 N N . ALA B 1 20 ? -6.367 -17.047 -21.734 1 34.53 20 ALA B N 1
ATOM 1488 C CA . ALA B 1 20 ? -7.18 -15.844 -21.625 1 34.53 20 ALA B CA 1
ATOM 1489 C C . ALA B 1 20 ? -6.395 -14.711 -20.969 1 34.53 20 ALA B C 1
ATOM 1491 O O . ALA B 1 20 ? -6.559 -13.539 -21.328 1 34.53 20 ALA B O 1
ATOM 1492 N N . PHE B 1 21 ? -5.5 -14.945 -19.984 1 39.03 21 PHE B N 1
ATOM 1493 C CA . PHE B 1 21 ? -4.633 -13.898 -19.453 1 39.03 21 PHE B CA 1
ATOM 1494 C C . PHE B 1 21 ? -3.672 -13.398 -20.531 1 39.03 21 PHE B C 1
ATOM 1496 O O . PHE B 1 21 ? -3.301 -12.219 -20.547 1 39.03 21 PHE B O 1
ATOM 1503 N N . ALA B 1 22 ? -3.262 -14.188 -21.578 1 34.66 22 ALA B N 1
ATOM 1504 C CA . ALA B 1 22 ? -2.359 -13.859 -22.672 1 34.66 22 ALA B CA 1
ATOM 1505 C C . ALA B 1 22 ? -2.992 -12.836 -23.609 1 34.66 22 ALA B C 1
ATOM 1507 O O . ALA B 1 22 ? -2.303 -11.961 -24.141 1 34.66 22 ALA B O 1
ATOM 1508 N N . ARG B 1 23 ? -4.266 -12.953 -23.781 1 35.84 23 ARG B N 1
ATOM 1509 C CA . ARG B 1 23 ? -4.82 -12.07 -24.797 1 35.84 23 ARG B CA 1
ATOM 1510 C C . ARG B 1 23 ? -4.828 -10.617 -24.328 1 35.84 23 ARG B C 1
ATOM 1512 O O . ARG B 1 23 ? -4.578 -9.703 -25.109 1 35.84 23 ARG B O 1
ATOM 1519 N N . ARG B 1 24 ? -5.414 -10.375 -23.125 1 35.19 24 ARG B N 1
ATOM 1520 C CA . ARG B 1 24 ? -5.461 -8.977 -22.719 1 35.19 24 ARG B CA 1
ATOM 1521 C C . ARG B 1 24 ? -4.098 -8.508 -22.219 1 35.19 24 ARG B C 1
ATOM 1523 O O . ARG B 1 24 ? -3.898 -7.312 -21.969 1 35.19 24 ARG B O 1
ATOM 1530 N N . SER B 1 25 ? -3.143 -9.461 -21.938 1 33.91 25 SER B N 1
ATOM 1531 C CA . SER B 1 25 ? -1.741 -9.086 -21.766 1 33.91 25 SER B CA 1
ATOM 1532 C C . SER B 1 25 ? -1.079 -8.789 -23.109 1 33.91 25 SER B C 1
ATOM 1534 O O . SER B 1 25 ? 0.138 -8.602 -23.172 1 33.91 25 SER B O 1
ATOM 1536 N N . ARG B 1 26 ? -1.648 -9.164 -24.25 1 33.94 26 ARG B N 1
ATOM 1537 C CA . ARG B 1 26 ? -1.029 -8.953 -25.547 1 33.94 26 ARG B CA 1
ATOM 1538 C C . ARG B 1 26 ? -0.685 -7.484 -25.766 1 33.94 26 ARG B C 1
ATOM 1540 O O . ARG B 1 26 ? 0.311 -7.164 -26.422 1 33.94 26 ARG B O 1
ATOM 1547 N N . HIS B 1 27 ? -1.771 -6.645 -25.734 1 32.53 27 HIS B N 1
ATOM 1548 C CA . HIS B 1 27 ? -1.362 -5.324 -26.203 1 32.53 27 HIS B CA 1
ATOM 1549 C C . HIS B 1 27 ? -0.519 -4.602 -25.156 1 32.53 27 HIS B C 1
ATOM 1551 O O . HIS B 1 27 ? -0.953 -3.598 -24.594 1 32.53 27 HIS B O 1
ATOM 1557 N N . ILE B 1 28 ? 0.134 -5.324 -24.219 1 35.78 28 ILE B N 1
ATOM 1558 C CA . ILE B 1 28 ? 1.192 -4.484 -23.672 1 35.78 28 ILE B CA 1
ATOM 1559 C C . ILE B 1 28 ? 2.008 -3.873 -24.812 1 35.78 28 ILE B C 1
ATOM 1561 O O . ILE B 1 28 ? 2.664 -4.59 -25.562 1 35.78 28 ILE B O 1
ATOM 1565 N N . ASP B 1 29 ? 1.518 -2.957 -25.469 1 33.81 29 ASP B N 1
ATOM 1566 C CA . ASP B 1 29 ? 2.287 -2.172 -26.422 1 33.81 29 ASP B CA 1
ATOM 1567 C C . ASP B 1 29 ? 3.7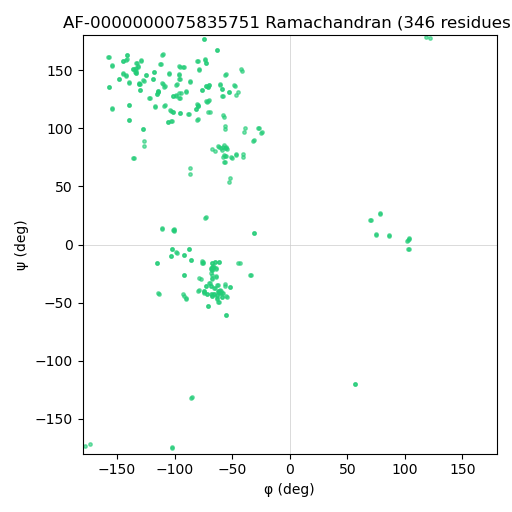42 -2.039 -25.984 1 33.81 29 ASP B C 1
ATOM 1569 O O . ASP B 1 29 ? 4.023 -1.517 -24.906 1 33.81 29 ASP B O 1
ATOM 1573 N N . GLN B 1 30 ? 4.641 -2.947 -26.344 1 34.72 30 GLN B N 1
ATOM 1574 C CA . GLN B 1 30 ? 6.094 -2.854 -26.266 1 34.72 30 GLN B CA 1
ATOM 1575 C C . GLN B 1 30 ? 6.582 -1.484 -26.734 1 34.72 30 GLN B C 1
ATOM 1577 O O . GLN B 1 30 ? 7.727 -1.343 -27.172 1 34.72 30 GLN B O 1
ATOM 1582 N N . SER B 1 31 ? 5.836 -0.624 -27.438 1 37.03 31 SER B N 1
ATOM 1583 C CA . SER B 1 31 ? 6.496 0.616 -27.828 1 37.03 31 SER B CA 1
ATOM 1584 C C . SER B 1 31 ? 7.344 1.182 -26.703 1 37.03 31 SER B C 1
ATOM 1586 O O . SER B 1 31 ? 7.141 0.837 -25.531 1 37.03 31 SER B O 1
ATOM 1588 N N . SER B 1 32 ? 8.484 1.91 -26.969 1 38.84 32 SER B N 1
ATOM 1589 C CA . SER B 1 32 ? 9.391 2.574 -26.047 1 38.84 32 SER B CA 1
ATOM 1590 C C . SER B 1 32 ? 8.648 3.066 -24.812 1 38.84 32 SER B C 1
ATOM 1592 O O . SER B 1 32 ? 8.891 4.176 -24.328 1 38.84 32 SER B O 1
ATOM 1594 N N . SER B 1 33 ? 7.352 2.723 -24.547 1 44.09 33 SER B N 1
ATOM 1595 C CA . SER B 1 33 ? 6.344 3.215 -23.625 1 44.09 33 SER B CA 1
ATOM 1596 C C . SER B 1 33 ? 6.855 3.162 -22.188 1 44.09 33 SER B C 1
ATOM 1598 O O . SER B 1 33 ? 7.383 2.141 -21.734 1 44.09 33 SER B O 1
ATOM 1600 N N . ALA B 1 34 ? 7.23 4.32 -21.734 1 53.41 34 ALA B N 1
ATOM 1601 C CA . ALA B 1 34 ? 7.617 4.539 -20.344 1 53.41 34 ALA B CA 1
ATOM 1602 C C . ALA B 1 34 ? 6.973 3.504 -19.422 1 53.41 34 ALA B C 1
ATOM 1604 O O . ALA B 1 34 ? 5.766 3.25 -19.516 1 53.41 34 ALA B O 1
ATOM 1605 N N . ARG B 1 35 ? 7.77 2.432 -19.125 1 62.06 35 ARG B N 1
ATOM 1606 C CA . ARG B 1 35 ? 7.375 1.395 -18.172 1 62.06 35 ARG B CA 1
ATOM 1607 C C . ARG B 1 35 ? 6.398 1.94 -17.141 1 62.06 35 ARG B C 1
ATOM 1609 O O . ARG B 1 35 ? 6.699 2.918 -16.453 1 62.06 35 ARG B O 1
ATOM 1616 N N . LYS B 1 36 ? 5.133 1.668 -17.344 1 79.19 36 LYS B N 1
ATOM 1617 C CA . LYS B 1 36 ? 4.16 2.076 -16.344 1 79.19 36 LYS B CA 1
ATOM 1618 C C . LYS B 1 36 ? 4.492 1.476 -14.977 1 79.19 36 LYS B C 1
ATOM 1620 O O . LYS B 1 36 ? 4.57 0.254 -14.836 1 79.19 36 LYS B O 1
ATOM 1625 N N . CYS B 1 37 ? 4.91 2.375 -14.133 1 88.44 37 CYS B N 1
ATOM 1626 C CA . CYS B 1 37 ? 5.246 1.934 -12.781 1 88.44 37 CYS B CA 1
ATOM 1627 C C . CYS B 1 37 ? 4.062 2.105 -11.836 1 88.44 37 CYS B C 1
ATOM 1629 O O . CYS B 1 37 ? 3.342 3.102 -11.914 1 88.44 37 CYS B O 1
ATOM 1631 N N . SER B 1 38 ? 3.754 1.062 -11.117 1 95.38 38 SER B N 1
ATOM 1632 C CA . SER B 1 38 ? 2.748 1.13 -10.062 1 95.38 38 SER B CA 1
ATOM 1633 C C . SER B 1 38 ? 3.215 0.408 -8.805 1 95.38 38 SER B C 1
ATOM 1635 O O . SER B 1 38 ? 4.098 -0.452 -8.867 1 95.38 38 SER B O 1
ATOM 1637 N N . ILE B 1 39 ? 2.754 0.849 -7.719 1 97.75 39 ILE B N 1
ATOM 1638 C CA . ILE B 1 39 ? 2.936 0.17 -6.441 1 97.75 39 ILE B CA 1
ATOM 1639 C C . ILE B 1 39 ? 1.578 -0.249 -5.883 1 97.75 39 ILE B C 1
ATOM 1641 O O . ILE B 1 39 ? 0.711 0.595 -5.641 1 97.75 39 ILE B O 1
ATOM 1645 N N . VAL B 1 40 ? 1.398 -1.508 -5.711 1 98.25 40 VAL B N 1
ATOM 1646 C CA . VAL B 1 40 ? 0.119 -2.031 -5.246 1 98.25 40 VAL B CA 1
ATOM 1647 C C . VAL B 1 40 ? 0.325 -2.832 -3.963 1 98.25 40 VAL B C 1
ATOM 1649 O O . VAL B 1 40 ? 1.172 -3.727 -3.91 1 98.25 40 VAL B O 1
ATOM 1652 N N . ALA B 1 41 ? -0.405 -2.488 -2.965 1 98.81 41 ALA B N 1
ATOM 1653 C CA . ALA B 1 41 ? -0.338 -3.262 -1.728 1 98.81 41 ALA B CA 1
ATOM 1654 C C . ALA B 1 41 ? -1.098 -4.578 -1.862 1 98.81 41 ALA B C 1
ATOM 1656 O O . ALA B 1 41 ? -2.188 -4.617 -2.439 1 98.81 41 ALA B O 1
ATOM 1657 N N . ASN B 1 42 ? -0.464 -5.609 -1.431 1 98.88 42 ASN B N 1
ATOM 1658 C CA . ASN B 1 42 ? -1.105 -6.906 -1.241 1 98.88 42 ASN B CA 1
ATOM 1659 C C . ASN B 1 42 ? -1.326 -7.211 0.237 1 98.88 42 ASN B C 1
ATOM 1661 O O . ASN B 1 42 ? -0.378 -7.523 0.959 1 98.88 42 ASN B O 1
ATOM 1665 N N . LEU B 1 43 ? -2.514 -7.113 0.67 1 98.88 43 LEU B N 1
ATOM 1666 C CA . LEU B 1 43 ? -2.852 -7.27 2.082 1 98.88 43 LEU B CA 1
ATOM 1667 C C . LEU B 1 43 ? -3.164 -8.727 2.408 1 98.88 43 LEU B C 1
ATOM 1669 O O . LEU B 1 43 ? -3.928 -9.375 1.693 1 98.88 43 LEU B O 1
ATOM 1673 N N . LEU B 1 44 ? -2.574 -9.195 3.455 1 98.94 44 LEU B N 1
ATOM 1674 C CA . LEU B 1 44 ? -3.006 -10.477 4.004 1 98.94 44 LEU B CA 1
ATOM 1675 C C . LEU B 1 44 ? -4.375 -10.352 4.664 1 98.94 44 LEU B C 1
ATOM 1677 O O . LEU B 1 44 ? -4.566 -9.508 5.547 1 98.94 44 LEU B O 1
ATOM 1681 N N . VAL B 1 45 ? -5.273 -11.125 4.238 1 98.75 45 VAL B N 1
ATOM 1682 C CA . VAL B 1 45 ? -6.605 -11.109 4.836 1 98.75 45 VAL B CA 1
ATOM 1683 C C . VAL B 1 45 ? -7.066 -12.531 5.117 1 98.75 45 VAL B C 1
ATOM 1685 O O . VAL B 1 45 ? -6.746 -13.461 4.367 1 98.75 45 VAL B O 1
ATOM 1688 N N . PRO B 1 46 ? -7.836 -12.719 6.164 1 98.19 46 PRO B N 1
ATOM 1689 C CA . PRO B 1 46 ? -8.312 -14.062 6.496 1 98.19 46 PRO B CA 1
ATOM 1690 C C . PRO B 1 46 ? -9.328 -14.594 5.488 1 98.19 46 PRO B C 1
ATOM 1692 O O . PRO B 1 46 ? -9.438 -15.805 5.297 1 98.19 46 PRO B O 1
ATOM 1695 N N . ASP B 1 47 ? -10.125 -13.688 4.938 1 97.94 47 ASP B N 1
ATOM 1696 C CA . ASP B 1 47 ? -11.188 -14.055 4.008 1 97.94 47 ASP B CA 1
ATOM 1697 C C . ASP B 1 47 ? -11.273 -13.055 2.855 1 97.94 47 ASP B C 1
ATOM 1699 O O . ASP B 1 47 ? -11.82 -11.961 3.016 1 97.94 47 ASP B O 1
ATOM 1703 N N . VAL B 1 48 ? -10.82 -13.508 1.642 1 98.44 48 VAL B N 1
ATOM 1704 C CA . VAL B 1 48 ? -10.711 -12.617 0.491 1 98.44 48 VAL B CA 1
ATOM 1705 C C . VAL B 1 48 ? -12.109 -12.203 0.023 1 98.44 48 VAL B C 1
ATOM 1707 O O . VAL B 1 48 ? -12.359 -11.023 -0.23 1 98.44 48 VAL B O 1
ATOM 1710 N N . SER B 1 49 ? -12.992 -13.148 -0.009 1 97.88 49 SER B N 1
ATOM 1711 C CA . SER B 1 49 ? -14.336 -12.883 -0.51 1 97.88 49 SER B CA 1
ATOM 1712 C C . SER B 1 49 ? -15.062 -11.867 0.361 1 97.88 49 SER B C 1
ATOM 1714 O O . SER B 1 49 ? -15.641 -10.906 -0.151 1 97.88 49 SER B O 1
ATOM 1716 N N . LYS B 1 50 ? -15.023 -12.023 1.659 1 97.81 50 LYS B N 1
ATOM 1717 C CA . LYS B 1 50 ? -15.672 -11.102 2.584 1 97.81 50 LYS B CA 1
ATOM 1718 C C . LYS B 1 50 ? -15.039 -9.719 2.514 1 97.81 50 LYS B C 1
ATOM 1720 O O . LYS B 1 50 ? -15.734 -8.703 2.637 1 97.81 50 LYS B O 1
ATOM 1725 N N . THR B 1 51 ? -13.75 -9.703 2.354 1 98.56 51 THR B N 1
ATOM 1726 C CA . THR B 1 51 ? -13.055 -8.43 2.27 1 98.56 51 THR B CA 1
ATOM 1727 C C . THR B 1 51 ? -13.438 -7.684 0.995 1 98.56 51 THR B C 1
ATOM 1729 O O . THR B 1 51 ? -13.719 -6.48 1.03 1 98.56 51 THR B O 1
ATOM 1732 N N . ILE B 1 52 ? -13.484 -8.398 -0.128 1 98.38 52 ILE B N 1
ATOM 1733 C CA . ILE B 1 52 ? -13.914 -7.797 -1.387 1 98.38 52 ILE B CA 1
ATOM 1734 C C . ILE B 1 52 ? -15.328 -7.242 -1.238 1 98.38 52 ILE B C 1
ATOM 1736 O O . ILE B 1 52 ? -15.617 -6.137 -1.701 1 98.38 52 ILE B O 1
ATOM 1740 N N . GLU B 1 53 ? -16.156 -7.961 -0.593 1 97.62 53 GLU B N 1
ATOM 1741 C CA . GLU B 1 53 ? -17.531 -7.512 -0.375 1 97.62 53 GLU B CA 1
ATOM 1742 C C . GLU B 1 53 ? -17.562 -6.184 0.377 1 97.62 53 GLU B C 1
ATOM 1744 O O . GLU B 1 53 ? -18.328 -5.281 0.022 1 97.62 53 GLU B O 1
ATOM 1749 N N . TRP B 1 54 ? -16.797 -6.086 1.381 1 98 54 TRP B N 1
ATOM 1750 C CA . TRP B 1 54 ? -16.75 -4.844 2.15 1 98 54 TRP B CA 1
ATOM 1751 C C . TRP B 1 54 ? -16.281 -3.682 1.284 1 98 54 TRP B C 1
ATOM 1753 O O . TRP B 1 54 ? -16.906 -2.615 1.274 1 98 54 TRP B O 1
ATOM 1763 N N . TYR B 1 55 ? -15.172 -3.832 0.551 1 98.31 55 TYR B N 1
ATOM 1764 C CA . TYR B 1 55 ? -14.602 -2.766 -0.265 1 98.31 55 TYR B CA 1
ATOM 1765 C C . TYR B 1 55 ? -15.57 -2.35 -1.368 1 98.31 55 TYR B C 1
ATOM 1767 O O . TYR B 1 55 ? -15.617 -1.177 -1.746 1 98.31 55 TYR B O 1
ATOM 1775 N N . THR B 1 56 ? -16.297 -3.303 -1.889 1 97.5 56 THR B N 1
ATOM 1776 C CA . THR B 1 56 ? -17.281 -2.986 -2.92 1 97.5 56 THR B CA 1
ATOM 1777 C C . THR B 1 56 ? -18.484 -2.244 -2.32 1 97.5 56 THR B C 1
ATOM 1779 O O . THR B 1 56 ? -18.906 -1.223 -2.855 1 97.5 56 THR B O 1
ATOM 1782 N N . ARG B 1 57 ? -18.938 -2.686 -1.208 1 96.5 57 ARG B N 1
ATOM 1783 C CA . ARG B 1 57 ? -20.125 -2.113 -0.583 1 96.5 57 ARG B CA 1
ATOM 1784 C C . ARG B 1 57 ? -19.812 -0.753 0.035 1 96.5 57 ARG B C 1
ATOM 1786 O O . ARG B 1 57 ? -20.594 0.187 -0.098 1 96.5 57 ARG B O 1
ATOM 1793 N N . VAL B 1 58 ? -18.719 -0.628 0.647 1 96.38 58 VAL B N 1
ATOM 1794 C CA . VAL B 1 58 ? -18.453 0.547 1.468 1 96.38 58 VAL B CA 1
ATOM 1795 C C . VAL B 1 58 ? -17.734 1.605 0.633 1 96.38 58 VAL B C 1
ATOM 1797 O O . VAL B 1 58 ? -18.078 2.789 0.69 1 96.38 58 VAL B O 1
ATOM 1800 N N . LEU B 1 59 ? -16.75 1.169 -0.175 1 95.94 59 LEU B N 1
ATOM 1801 C CA . LEU B 1 59 ? -15.93 2.15 -0.872 1 95.94 59 LEU B CA 1
ATOM 1802 C C . LEU B 1 59 ? -16.328 2.254 -2.338 1 95.94 59 LEU B C 1
ATOM 1804 O O . LEU B 1 59 ? -15.852 3.133 -3.059 1 95.94 59 LEU B O 1
ATOM 1808 N N . GLY B 1 60 ? -17.156 1.345 -2.775 1 95 60 GLY B N 1
ATOM 1809 C CA . GLY B 1 60 ? -17.578 1.382 -4.164 1 95 60 GLY B CA 1
ATOM 1810 C C . GLY B 1 60 ? -16.547 0.826 -5.121 1 95 60 GLY B C 1
ATOM 1811 O O . GLY B 1 60 ? -16.531 1.19 -6.301 1 95 60 GLY B O 1
ATOM 1812 N N . CYS B 1 61 ? -15.719 -0.038 -4.672 1 97.06 61 CYS B N 1
ATOM 1813 C CA . CYS B 1 61 ? -14.719 -0.663 -5.527 1 97.06 61 CYS B CA 1
ATOM 1814 C C . CYS B 1 61 ? -15.359 -1.664 -6.48 1 97.06 61 CYS B C 1
ATOM 1816 O O . CYS B 1 61 ? -16.469 -2.156 -6.223 1 97.06 61 CYS B O 1
ATOM 1818 N N . GLU B 1 62 ? -14.648 -1.867 -7.547 1 97.5 62 GLU B N 1
ATOM 1819 C CA . GLU B 1 62 ? -14.992 -2.955 -8.461 1 97.5 62 GLU B CA 1
ATOM 1820 C C . GLU B 1 62 ? -14.156 -4.199 -8.172 1 97.5 62 GLU B C 1
ATOM 1822 O O . GLU B 1 62 ? -12.992 -4.098 -7.777 1 97.5 62 GLU B O 1
ATOM 1827 N N . VAL B 1 63 ? -14.797 -5.352 -8.398 1 97.94 63 VAL B N 1
ATOM 1828 C CA . VAL B 1 63 ? -14.039 -6.598 -8.305 1 97.94 63 VAL B CA 1
ATOM 1829 C C . VAL B 1 63 ? -13.109 -6.723 -9.508 1 97.94 63 VAL B C 1
ATOM 1831 O O . VAL B 1 63 ? -13.539 -6.574 -10.656 1 97.94 63 VAL B O 1
ATOM 1834 N N . GLY B 1 64 ? -11.867 -6.871 -9.258 1 97.12 64 GLY B N 1
ATOM 1835 C CA . GLY B 1 64 ? -10.922 -7.156 -10.328 1 97.12 64 GLY B CA 1
ATOM 1836 C C . GLY B 1 64 ? -10.82 -8.633 -10.648 1 97.12 64 GLY B C 1
ATOM 1837 O O . GLY B 1 64 ? -11.828 -9.305 -10.859 1 97.12 64 GLY B O 1
ATOM 1838 N N . PHE B 1 65 ? -9.625 -9.117 -10.734 1 94.94 65 PHE B N 1
ATOM 1839 C CA . PHE B 1 65 ? -9.477 -10.547 -10.977 1 94.94 65 PHE B CA 1
ATOM 1840 C C . PHE B 1 65 ? -9.281 -11.297 -9.664 1 94.94 65 PHE B C 1
ATOM 1842 O O . PHE B 1 65 ? -8.781 -10.727 -8.688 1 94.94 65 PHE B O 1
ATOM 1849 N N . THR B 1 66 ? -9.656 -12.523 -9.633 1 96.88 66 THR B N 1
ATOM 1850 C CA . THR B 1 66 ? -9.547 -13.406 -8.477 1 96.88 66 THR B CA 1
ATOM 1851 C C . THR B 1 66 ? -8.922 -14.742 -8.875 1 96.88 66 THR B C 1
ATOM 1853 O O . THR B 1 66 ? -8.969 -15.133 -10.047 1 96.88 66 THR B O 1
ATOM 1856 N N . VAL B 1 67 ? -8.32 -15.336 -7.973 1 95.19 67 VAL B N 1
ATOM 1857 C CA . VAL B 1 67 ? -7.691 -16.641 -8.148 1 95.19 67 VAL B CA 1
ATOM 1858 C C . VAL B 1 67 ? -8.125 -17.578 -7.016 1 95.19 67 VAL B C 1
ATOM 1860 O O . VAL B 1 67 ? -8.195 -17.156 -5.855 1 95.19 67 VAL B O 1
ATOM 1863 N N . ASP B 1 68 ? -8.414 -18.797 -7.352 1 93.19 68 ASP B N 1
ATOM 1864 C CA . ASP B 1 68 ? -8.812 -19.766 -6.332 1 93.19 68 ASP B CA 1
ATOM 1865 C C . ASP B 1 68 ? -7.66 -20.703 -5.984 1 93.19 68 ASP B C 1
ATOM 1867 O O . ASP B 1 68 ? -6.527 -20.484 -6.434 1 93.19 68 ASP B O 1
ATOM 1871 N N . THR B 1 69 ? -7.863 -21.719 -5.148 1 89.31 69 THR B N 1
ATOM 1872 C CA . THR B 1 69 ? -6.832 -22.578 -4.598 1 89.31 69 THR B CA 1
ATOM 1873 C C . THR B 1 69 ? -6.211 -23.453 -5.695 1 89.31 69 THR B C 1
ATOM 1875 O O . THR B 1 69 ? -5.102 -23.953 -5.535 1 89.31 69 THR B O 1
ATOM 1878 N N . ASN B 1 70 ? -6.922 -23.641 -6.836 1 85.94 70 ASN B N 1
ATOM 1879 C CA . ASN B 1 70 ? -6.418 -24.453 -7.934 1 85.94 70 ASN B CA 1
ATOM 1880 C C . ASN B 1 70 ? -5.836 -23.594 -9.047 1 85.94 70 ASN B C 1
ATOM 1882 O O . ASN B 1 70 ? -5.742 -24.031 -10.195 1 85.94 70 ASN B O 1
ATOM 1886 N N . HIS B 1 71 ? -5.652 -22.312 -8.703 1 82.94 71 HIS B N 1
ATOM 1887 C CA . HIS B 1 71 ? -5.074 -21.344 -9.617 1 82.94 71 HIS B CA 1
ATOM 1888 C C . HIS B 1 71 ? -6.031 -21.016 -10.758 1 82.94 71 HIS B C 1
ATOM 1890 O O . HIS B 1 71 ? -5.602 -20.656 -11.859 1 82.94 71 HIS B O 1
ATOM 1896 N N . GLY B 1 72 ? -7.328 -21.281 -10.516 1 87.31 72 GLY B N 1
ATOM 1897 C CA . GLY B 1 72 ? -8.344 -20.797 -11.438 1 87.31 72 GLY B CA 1
ATOM 1898 C C . GLY B 1 72 ? -8.547 -19.297 -11.375 1 87.31 72 GLY B C 1
ATOM 1899 O O . GLY B 1 72 ? -8.648 -18.734 -10.281 1 87.31 72 GLY B O 1
ATOM 1900 N N . PHE B 1 73 ? -8.633 -18.672 -12.492 1 88.62 73 PHE B N 1
ATOM 1901 C CA . PHE B 1 73 ? -8.727 -17.219 -12.594 1 88.62 73 PHE B CA 1
ATOM 1902 C C . PHE B 1 73 ? -10.133 -16.797 -13.023 1 88.62 73 PHE B C 1
ATOM 1904 O O . PHE B 1 73 ? -10.75 -17.438 -13.867 1 88.62 73 PHE B O 1
ATOM 1911 N N . THR B 1 74 ? -10.633 -15.805 -12.383 1 91.81 74 THR B N 1
ATOM 1912 C CA . THR B 1 74 ? -11.906 -15.195 -12.758 1 91.81 74 THR B CA 1
ATOM 1913 C C . THR B 1 74 ? -11.797 -13.68 -12.766 1 91.81 74 THR B C 1
ATOM 1915 O O . THR B 1 74 ? -11.047 -13.102 -11.977 1 91.81 74 THR B O 1
ATOM 1918 N N . ILE B 1 75 ? -12.523 -13 -13.617 1 93.25 75 ILE B N 1
ATOM 1919 C CA . ILE B 1 75 ? -12.547 -11.547 -13.688 1 93.25 75 ILE B CA 1
ATOM 1920 C C . ILE B 1 75 ? -13.93 -11.031 -13.289 1 93.25 75 ILE B C 1
ATOM 1922 O O . ILE B 1 75 ? -14.945 -11.523 -13.781 1 93.25 75 ILE B O 1
ATOM 1926 N N . GLY B 1 76 ? -13.859 -10.062 -12.414 1 95 76 GLY B N 1
ATOM 1927 C CA . GLY B 1 76 ? -15.078 -9.344 -12.078 1 95 76 GLY B CA 1
ATOM 1928 C C . GLY B 1 76 ? -16.016 -10.133 -11.18 1 95 76 GLY B C 1
ATOM 1929 O O . GLY B 1 76 ? -17.172 -9.773 -11.016 1 95 76 GLY B O 1
ATOM 1930 N N . GLN B 1 77 ? -15.5 -11.266 -10.695 1 93.69 77 GLN B N 1
ATOM 1931 C CA . GLN B 1 77 ? -16.344 -12.086 -9.836 1 93.69 77 GLN B CA 1
ATOM 1932 C C . GLN B 1 77 ? -15.531 -12.766 -8.75 1 93.69 77 GLN B C 1
ATOM 1934 O O . GLN B 1 77 ? -14.312 -12.914 -8.875 1 93.69 77 GLN B O 1
ATOM 1939 N N . VAL B 1 78 ? -16.25 -13.125 -7.719 1 94.69 78 VAL B N 1
ATOM 1940 C CA . VAL B 1 78 ? -15.648 -13.852 -6.605 1 94.69 78 VAL B CA 1
ATOM 1941 C C . VAL B 1 78 ? -16.25 -15.25 -6.508 1 94.69 78 VAL B C 1
ATOM 1943 O O . VAL B 1 78 ? -17.484 -15.406 -6.527 1 94.69 78 VAL B O 1
ATOM 1946 N N . ARG B 1 79 ? -15.422 -16.203 -6.438 1 90.81 79 ARG B N 1
ATOM 1947 C CA . ARG B 1 79 ? -15.875 -17.578 -6.297 1 90.81 79 ARG B CA 1
ATOM 1948 C C . ARG B 1 79 ? -15.539 -18.141 -4.918 1 90.81 79 ARG B C 1
ATOM 1950 O O . ARG B 1 79 ? -14.734 -17.547 -4.188 1 90.81 79 ARG B O 1
ATOM 1957 N N . GLU B 1 80 ? -16.219 -19.156 -4.707 1 88.19 80 GLU B N 1
ATOM 1958 C CA . GLU B 1 80 ? -15.859 -19.859 -3.482 1 88.19 80 GLU B CA 1
ATOM 1959 C C . GLU B 1 80 ? -14.406 -20.328 -3.52 1 88.19 80 GLU B C 1
ATOM 1961 O O . GLU B 1 80 ? -13.922 -20.781 -4.555 1 88.19 80 GLU B O 1
ATOM 1966 N N . GLY B 1 81 ? -13.773 -20.156 -2.439 1 92.31 81 GLY B N 1
ATOM 1967 C CA . GLY B 1 81 ? -12.406 -20.656 -2.354 1 92.31 81 GLY B CA 1
ATOM 1968 C C . GLY B 1 81 ? -11.383 -19.656 -2.877 1 92.31 81 GLY B C 1
ATOM 1969 O O . GLY B 1 81 ? -10.227 -20.016 -3.102 1 92.31 81 GLY B O 1
ATOM 1970 N N . THR B 1 82 ? -11.836 -18.5 -3.16 1 96.62 82 THR B N 1
ATOM 1971 C CA . THR B 1 82 ? -10.914 -17.469 -3.619 1 96.62 82 THR B CA 1
ATOM 1972 C C . THR B 1 82 ? -9.82 -17.219 -2.586 1 96.62 82 THR B C 1
ATOM 1974 O O . THR B 1 82 ? -10.109 -17 -1.408 1 96.62 82 THR B O 1
ATOM 1977 N N . VAL B 1 83 ? -8.531 -17.281 -3.062 1 97.88 83 VAL B N 1
ATOM 1978 C CA . VAL B 1 83 ? -7.422 -17.109 -2.131 1 97.88 83 VAL B CA 1
ATOM 1979 C C . VAL B 1 83 ? -6.648 -15.836 -2.465 1 97.88 83 VAL B C 1
ATOM 1981 O O . VAL B 1 83 ? -5.816 -15.383 -1.677 1 97.88 83 VAL B O 1
ATOM 1984 N N . PHE B 1 84 ? -6.883 -15.336 -3.629 1 98.25 84 PHE B N 1
ATOM 1985 C CA . PHE B 1 84 ? -6.328 -14.07 -4.086 1 98.25 84 PHE B CA 1
ATOM 1986 C C . PHE B 1 84 ? -7.363 -13.273 -4.871 1 98.25 84 PHE B C 1
ATOM 1988 O O . PHE B 1 84 ? -8.117 -13.844 -5.664 1 98.25 84 PHE B O 1
ATOM 1995 N N . GLY B 1 85 ? -7.387 -11.984 -4.637 1 98.25 85 GLY B N 1
ATOM 1996 C CA . GLY B 1 85 ? -8.289 -11.117 -5.383 1 98.25 85 GLY B CA 1
ATOM 1997 C C . GLY B 1 85 ? -7.828 -9.664 -5.41 1 98.25 85 GLY B C 1
ATOM 1998 O O . GLY B 1 85 ? -7.004 -9.258 -4.594 1 98.25 85 GLY B O 1
ATOM 1999 N N . THR B 1 86 ? -8.391 -8.953 -6.375 1 98.38 86 THR B N 1
ATOM 2000 C CA . THR B 1 86 ? -8.102 -7.531 -6.48 1 98.38 86 THR B CA 1
ATOM 2001 C C . THR B 1 86 ? -9.391 -6.715 -6.461 1 98.38 86 THR B C 1
ATOM 2003 O O . THR B 1 86 ? -10.43 -7.18 -6.934 1 98.38 86 THR B O 1
ATOM 2006 N N . VAL B 1 87 ? -9.297 -5.559 -5.867 1 98.25 87 VAL B N 1
ATOM 2007 C CA . VAL B 1 87 ? -10.344 -4.547 -5.98 1 98.25 87 VAL B CA 1
ATOM 2008 C C . VAL B 1 87 ? -9.789 -3.295 -6.648 1 98.25 87 VAL B C 1
ATOM 2010 O O . VAL B 1 87 ? -8.609 -2.971 -6.484 1 98.25 87 VAL B O 1
ATOM 2013 N N . LYS B 1 88 ? -10.648 -2.637 -7.359 1 97.31 88 LYS B N 1
ATOM 2014 C CA . LYS B 1 88 ? -10.242 -1.466 -8.125 1 97.31 88 LYS B CA 1
ATOM 2015 C C . LYS B 1 88 ? -11.117 -0.26 -7.805 1 97.31 88 LYS B C 1
ATOM 2017 O O . LYS B 1 88 ? -12.32 -0.402 -7.598 1 97.31 88 LYS B O 1
ATOM 2022 N N . LEU B 1 89 ? -10.539 0.839 -7.723 1 95.31 89 LEU B N 1
ATOM 2023 C CA . LEU B 1 89 ? -11.164 2.156 -7.664 1 95.31 89 LEU B CA 1
ATOM 2024 C C . LEU B 1 89 ? -10.578 3.086 -8.719 1 95.31 89 LEU B C 1
ATOM 2026 O O . LEU B 1 89 ? -9.516 3.68 -8.508 1 95.31 89 LEU B O 1
ATOM 2030 N N . GLY B 1 90 ? -11.273 3.258 -9.859 1 91.19 90 GLY B N 1
ATOM 2031 C CA . GLY B 1 90 ? -10.617 3.881 -11 1 91.19 90 GLY B CA 1
ATOM 2032 C C . GLY B 1 90 ? -9.359 3.154 -11.438 1 91.19 90 GLY B C 1
ATOM 2033 O O . GLY B 1 90 ? -9.391 1.951 -11.703 1 91.19 90 GLY B O 1
ATOM 2034 N N . GLU B 1 91 ? -8.234 3.875 -11.398 1 88.69 91 GLU B N 1
ATOM 2035 C CA . GLU B 1 91 ? -6.969 3.264 -11.797 1 88.69 91 GLU B CA 1
ATOM 2036 C C . GLU B 1 91 ? -6.254 2.646 -10.602 1 88.69 91 GLU B C 1
ATOM 2038 O O . GLU B 1 91 ? -5.25 1.947 -10.758 1 88.69 91 GLU B O 1
ATOM 2043 N N . ALA B 1 92 ? -6.766 2.908 -9.453 1 94.38 92 ALA B N 1
ATOM 2044 C CA . ALA B 1 92 ? -6.148 2.383 -8.242 1 94.38 92 ALA B CA 1
ATOM 2045 C C . ALA B 1 92 ? -6.508 0.915 -8.031 1 94.38 92 ALA B C 1
ATOM 2047 O O . ALA B 1 92 ? -7.582 0.467 -8.438 1 94.38 92 ALA B O 1
ATOM 2048 N N . GLU B 1 93 ? -5.598 0.22 -7.398 1 97.06 93 GLU B N 1
ATOM 2049 C CA . GLU B 1 93 ? -5.781 -1.211 -7.176 1 97.06 93 GLU B CA 1
ATOM 2050 C C . GLU B 1 93 ? -5.254 -1.628 -5.805 1 97.06 93 GLU B C 1
ATOM 2052 O O . GLU B 1 93 ? -4.297 -1.039 -5.297 1 97.06 93 GLU B O 1
ATOM 2057 N N . LEU B 1 94 ? -5.914 -2.561 -5.23 1 98.56 94 LEU B N 1
ATOM 2058 C CA . LEU B 1 94 ? -5.488 -3.248 -4.016 1 98.56 94 LEU B CA 1
ATOM 2059 C C . LEU B 1 94 ? -5.578 -4.762 -4.191 1 98.56 94 LEU B C 1
ATOM 2061 O O . LEU B 1 94 ? -6.527 -5.266 -4.797 1 98.56 94 LEU B O 1
ATOM 2065 N N . MET B 1 95 ? -4.613 -5.414 -3.703 1 98.81 95 MET B N 1
ATOM 2066 C CA . MET B 1 95 ? -4.629 -6.875 -3.723 1 98.81 95 MET B CA 1
ATOM 2067 C C . MET B 1 95 ? -4.93 -7.434 -2.336 1 98.81 95 MET B C 1
ATOM 2069 O O . MET B 1 95 ? -4.582 -6.82 -1.325 1 98.81 95 MET B O 1
ATOM 2073 N N . LEU B 1 96 ? -5.582 -8.516 -2.334 1 98.81 96 LEU B N 1
ATOM 2074 C CA . LEU B 1 96 ? -5.957 -9.258 -1.138 1 98.81 96 LEU B CA 1
ATOM 2075 C C . LEU B 1 96 ? -5.578 -10.727 -1.272 1 98.81 96 LEU B C 1
ATOM 2077 O O . LEU B 1 96 ? -5.852 -11.352 -2.301 1 98.81 96 LEU B O 1
ATOM 2081 N N . GLN B 1 97 ? -4.973 -11.234 -0.256 1 98.81 97 GLN B N 1
ATOM 2082 C CA . GLN B 1 97 ? -4.488 -12.609 -0.348 1 98.81 97 GLN B CA 1
ATOM 2083 C C . GLN B 1 97 ? -4.535 -13.297 1.012 1 98.81 97 GLN B C 1
ATOM 2085 O O . GLN B 1 97 ? -4.223 -12.688 2.035 1 98.81 97 GLN B O 1
ATOM 2090 N N . THR B 1 98 ? -4.875 -14.578 1.04 1 98.62 98 THR B N 1
ATOM 2091 C CA . THR B 1 98 ? -4.926 -15.32 2.297 1 98.62 98 THR B CA 1
ATOM 2092 C C . THR B 1 98 ? -3.52 -15.625 2.805 1 98.62 98 THR B C 1
ATOM 2094 O O . THR B 1 98 ? -2.566 -15.648 2.025 1 98.62 98 THR B O 1
ATOM 2097 N N . ALA B 1 99 ? -3.453 -15.891 4.102 1 98.5 99 ALA B N 1
ATOM 2098 C CA . ALA B 1 99 ? -2.176 -16.25 4.719 1 98.5 99 ALA B CA 1
ATOM 2099 C C . ALA B 1 99 ? -1.601 -17.516 4.098 1 98.5 99 ALA B C 1
ATOM 2101 O O . ALA B 1 99 ? -0.401 -17.594 3.82 1 98.5 99 ALA B O 1
ATOM 2102 N N . ALA B 1 100 ? -2.451 -18.484 3.846 1 97.69 100 ALA B N 1
ATOM 2103 C CA . ALA B 1 100 ? -2.002 -19.75 3.273 1 97.69 100 ALA B CA 1
ATOM 2104 C C . ALA B 1 100 ? -1.407 -19.547 1.883 1 97.69 100 ALA B C 1
ATOM 2106 O O . ALA B 1 100 ? -0.37 -20.125 1.552 1 97.69 100 ALA B O 1
ATOM 2107 N N . SER B 1 101 ? -2.072 -18.75 1.089 1 97.31 101 SER B N 1
ATOM 2108 C CA . SER B 1 101 ? -1.587 -18.469 -0.26 1 97.31 101 SER B CA 1
ATOM 2109 C C . SER B 1 101 ? -0.272 -17.703 -0.228 1 97.31 101 SER B C 1
ATOM 2111 O O . SER B 1 101 ? 0.654 -18.016 -0.979 1 97.31 101 SER B O 1
ATOM 2113 N N . LEU B 1 102 ? -0.166 -16.734 0.634 1 97.94 102 LEU B N 1
ATOM 2114 C CA . LEU B 1 102 ? 1.074 -15.977 0.789 1 97.94 102 LEU B CA 1
ATOM 2115 C C . LEU B 1 102 ? 2.207 -16.891 1.254 1 97.94 102 LEU B C 1
ATOM 2117 O O . LEU B 1 102 ? 3.348 -16.734 0.809 1 97.94 102 LEU B O 1
ATOM 2121 N N . ASN B 1 103 ? 1.9 -17.766 2.158 1 97.88 103 ASN B N 1
ATOM 2122 C CA . ASN B 1 103 ? 2.889 -18.719 2.646 1 97.88 103 ASN B CA 1
ATOM 2123 C C . ASN B 1 103 ? 3.424 -19.594 1.521 1 97.88 103 ASN B C 1
ATOM 2125 O O . ASN B 1 103 ? 4.617 -19.906 1.485 1 97.88 103 ASN B O 1
ATOM 2129 N N . GLN B 1 104 ? 2.562 -20 0.648 1 95.19 104 GLN B N 1
ATOM 2130 C CA . GLN B 1 104 ? 3.002 -20.781 -0.504 1 95.19 104 GLN B CA 1
ATOM 2131 C C . GLN B 1 104 ? 3.977 -19.984 -1.368 1 95.19 104 GLN B C 1
ATOM 2133 O O . GLN B 1 104 ? 4.977 -20.531 -1.845 1 95.19 104 GLN B O 1
ATOM 2138 N N . ASP B 1 105 ? 3.682 -18.719 -1.519 1 94.06 105 ASP B N 1
ATOM 2139 C CA . ASP B 1 105 ? 4.527 -17.859 -2.346 1 94.06 105 ASP B CA 1
ATOM 2140 C C . ASP B 1 105 ? 5.836 -17.531 -1.632 1 94.06 105 ASP B C 1
ATOM 2142 O O . ASP B 1 105 ? 6.891 -17.453 -2.262 1 94.06 105 ASP B O 1
ATOM 2146 N N . LEU B 1 106 ? 5.688 -17.297 -0.323 1 97.25 106 LEU B N 1
ATOM 2147 C CA . LEU B 1 106 ? 6.805 -16.844 0.496 1 97.25 106 LEU B CA 1
ATOM 2148 C C . LEU B 1 106 ? 6.852 -17.594 1.819 1 97.25 106 LEU B C 1
ATOM 2150 O O . LEU B 1 106 ? 6.637 -17.016 2.883 1 97.25 106 LEU B O 1
ATOM 2154 N N . PRO B 1 107 ? 7.27 -18.812 1.795 1 96.44 107 PRO B N 1
ATOM 2155 C CA . PRO B 1 107 ? 7.199 -19.672 2.988 1 96.44 107 PRO B CA 1
ATOM 2156 C C . PRO B 1 107 ? 8.141 -19.203 4.098 1 96.44 107 PRO B C 1
ATOM 2158 O O . PRO B 1 107 ? 7.918 -19.516 5.27 1 96.44 107 PRO B O 1
ATOM 2161 N N . LEU B 1 108 ? 9.172 -18.438 3.734 1 94.56 108 LEU B N 1
ATOM 2162 C CA . LEU B 1 108 ? 10.133 -18 4.742 1 94.56 108 LEU B CA 1
ATOM 2163 C C . LEU B 1 108 ? 9.68 -16.703 5.398 1 94.56 108 LEU B C 1
ATOM 2165 O O . LEU B 1 108 ? 10.305 -16.234 6.352 1 94.56 108 LEU B O 1
ATOM 2169 N N . VAL B 1 109 ? 8.555 -16.125 4.934 1 96.88 109 VAL B N 1
ATOM 2170 C CA . VAL B 1 109 ? 8.109 -14.828 5.41 1 96.88 109 VAL B CA 1
ATOM 2171 C C . VAL B 1 109 ? 6.789 -14.977 6.164 1 96.88 109 VAL B C 1
ATOM 2173 O O . VAL B 1 109 ? 6.605 -14.391 7.234 1 96.88 109 VAL B O 1
ATOM 2176 N N . PHE B 1 110 ? 5.906 -15.812 5.613 1 97.69 110 PHE B N 1
ATOM 2177 C CA . PHE B 1 110 ? 4.551 -15.898 6.148 1 97.69 110 PHE B CA 1
ATOM 2178 C C . PHE B 1 110 ? 4.254 -17.297 6.648 1 97.69 110 PHE B C 1
ATOM 2180 O O . PHE B 1 110 ? 4.641 -18.281 6.012 1 97.69 110 PHE B O 1
ATOM 2187 N N . SER B 1 111 ? 3.535 -17.344 7.734 1 97.75 111 SER B N 1
ATOM 2188 C CA . SER B 1 111 ? 2.906 -18.578 8.188 1 97.75 111 SER B CA 1
ATOM 2189 C C . SER B 1 111 ? 1.484 -18.703 7.648 1 97.75 111 SER B C 1
ATOM 2191 O O . SER B 1 111 ? 0.813 -17.688 7.414 1 97.75 111 SER B O 1
ATOM 2193 N N . PRO B 1 112 ? 1.024 -19.938 7.492 1 97.06 112 PRO B N 1
ATOM 2194 C CA . PRO B 1 112 ? -0.362 -20.094 7.047 1 97.06 112 PRO B CA 1
ATOM 2195 C C . PRO B 1 112 ? -1.368 -19.5 8.031 1 97.06 112 PRO B C 1
ATOM 2197 O O . PRO B 1 112 ? -2.539 -19.312 7.688 1 97.06 112 PRO B O 1
ATOM 2200 N N . ASN B 1 113 ? -0.881 -19.219 9.266 1 96.94 113 ASN B N 1
ATOM 2201 C CA . ASN B 1 113 ? -1.765 -18.688 10.297 1 96.94 113 ASN B CA 1
ATOM 2202 C C . ASN B 1 113 ? -1.432 -17.234 10.617 1 96.94 113 ASN B C 1
ATOM 2204 O O . ASN B 1 113 ? -1.831 -16.719 11.664 1 96.94 113 ASN B O 1
ATOM 2208 N N . SER B 1 114 ? -0.628 -16.656 9.727 1 97.56 114 SER B N 1
ATOM 2209 C CA . SER B 1 114 ? -0.319 -15.242 9.922 1 97.56 114 SER B CA 1
ATOM 2210 C C . SER B 1 114 ? -1.591 -14.406 10 1 97.56 114 SER B C 1
ATOM 2212 O O . SER B 1 114 ? -2.58 -14.703 9.32 1 97.56 114 SER B O 1
ATOM 2214 N N . LEU B 1 115 ? -1.572 -13.336 10.789 1 97.62 115 LEU B N 1
ATOM 2215 C CA . LEU B 1 115 ? -2.715 -12.453 10.977 1 97.62 115 LEU B CA 1
ATOM 2216 C C . LEU B 1 115 ? -2.436 -11.078 10.391 1 97.62 115 LEU B C 1
ATOM 2218 O O . LEU B 1 115 ? -1.277 -10.68 10.25 1 97.62 115 LEU B O 1
ATOM 2222 N N . PRO B 1 116 ? -3.494 -10.344 10.031 1 98.19 116 PRO B N 1
ATOM 2223 C CA . PRO B 1 116 ? -3.324 -9 9.484 1 98.19 116 PRO B CA 1
ATOM 2224 C C . PRO B 1 116 ? -2.594 -8.062 10.445 1 98.19 116 PRO B C 1
ATOM 2226 O O . PRO B 1 116 ? -2.902 -8.031 11.641 1 98.19 116 PRO B O 1
ATOM 2229 N N . ALA B 1 117 ? -1.668 -7.367 9.961 1 97.31 117 ALA B N 1
ATOM 2230 C CA . ALA B 1 117 ? -0.932 -6.332 10.68 1 97.31 117 ALA B CA 1
ATOM 2231 C C . ALA B 1 117 ? -0.314 -5.324 9.719 1 97.31 117 ALA B C 1
ATOM 2233 O O . ALA B 1 117 ? 0.202 -5.699 8.664 1 97.31 117 ALA B O 1
ATOM 2234 N N . PHE B 1 118 ? -0.469 -4.09 10.086 1 97.25 118 PHE B N 1
ATOM 2235 C CA . PHE B 1 118 ? 0.165 -3.049 9.289 1 97.25 118 PHE B CA 1
ATOM 2236 C C . PHE B 1 118 ? 0.439 -1.81 10.133 1 97.25 118 PHE B C 1
ATOM 2238 O O . PHE B 1 118 ? -0.489 -1.197 10.664 1 97.25 118 PHE B O 1
ATOM 2245 N N . SER B 1 119 ? 1.725 -1.481 10.289 1 97.25 119 SER B N 1
ATOM 2246 C CA . SER B 1 119 ? 2.113 -0.225 10.922 1 97.25 119 SER B CA 1
ATOM 2247 C C . SER B 1 119 ? 2.162 0.913 9.906 1 97.25 119 SER B C 1
ATOM 2249 O O . SER B 1 119 ? 3.24 1.401 9.57 1 97.25 119 SER B O 1
ATOM 2251 N N . GLY B 1 120 ? 1.134 1.313 9.336 1 98.19 120 GLY B N 1
ATOM 2252 C CA . GLY B 1 120 ? 0.921 2.373 8.359 1 98.19 120 GLY B CA 1
ATOM 2253 C C . GLY B 1 120 ? -0.536 2.545 7.977 1 98.19 120 GLY B C 1
ATOM 2254 O O . GLY B 1 120 ? -1.428 2.023 8.648 1 98.19 120 GLY B O 1
ATOM 2255 N N . THR B 1 121 ? -0.769 3.365 7.02 1 98.75 121 THR B N 1
ATOM 2256 C CA . THR B 1 121 ? -2.111 3.594 6.5 1 98.75 121 THR B CA 1
ATOM 2257 C C . THR B 1 121 ? -2.135 3.451 4.98 1 98.75 121 THR B C 1
ATOM 2259 O O . THR B 1 121 ? -1.084 3.447 4.336 1 98.75 121 THR B O 1
ATOM 2262 N N . LEU B 1 122 ? -3.238 3.197 4.457 1 98.75 122 LEU B N 1
ATOM 2263 C CA . LEU B 1 122 ? -3.49 3.309 3.025 1 98.75 122 LEU B CA 1
ATOM 2264 C C . LEU B 1 122 ? -4.277 4.574 2.709 1 98.75 122 LEU B C 1
ATOM 2266 O O . LEU B 1 122 ? -5.422 4.723 3.145 1 98.75 122 LEU B O 1
ATOM 2270 N N . TYR B 1 123 ? -3.662 5.441 2.004 1 98.38 123 TYR B N 1
ATOM 2271 C CA . TYR B 1 123 ? -4.316 6.684 1.608 1 98.38 123 TYR B CA 1
ATOM 2272 C C . TYR B 1 123 ? -5.078 6.504 0.3 1 98.38 123 TYR B C 1
ATOM 2274 O O . TYR B 1 123 ? -4.473 6.316 -0.757 1 98.38 123 TYR B O 1
ATOM 2282 N N . VAL B 1 124 ? -6.344 6.57 0.396 1 97.75 124 VAL B N 1
ATOM 2283 C CA . VAL B 1 124 ? -7.23 6.41 -0.753 1 97.75 124 VAL B CA 1
ATOM 2284 C C . VAL B 1 124 ? -7.738 7.777 -1.205 1 97.75 124 VAL B C 1
ATOM 2286 O O . VAL B 1 124 ? -8.648 8.344 -0.594 1 97.75 124 VAL B O 1
ATOM 2289 N N . ARG B 1 125 ? -7.227 8.219 -2.264 1 95.19 125 ARG B N 1
ATOM 2290 C CA . ARG B 1 125 ? -7.66 9.492 -2.826 1 95.19 125 ARG B CA 1
ATOM 2291 C C . ARG B 1 125 ? -8.867 9.305 -3.738 1 95.19 125 ARG B C 1
ATOM 2293 O O . ARG B 1 125 ? -8.938 8.328 -4.492 1 95.19 125 ARG B O 1
ATOM 2300 N N . GLY B 1 126 ? -9.781 10.219 -3.654 1 93.81 126 GLY B N 1
ATOM 2301 C CA . GLY B 1 126 ? -10.898 10.211 -4.582 1 93.81 126 GLY B CA 1
ATOM 2302 C C . GLY B 1 126 ? -12.18 9.664 -3.967 1 93.81 126 GLY B C 1
ATOM 2303 O O . GLY B 1 126 ? -13.188 9.523 -4.656 1 93.81 126 GLY B O 1
ATOM 2304 N N . VAL B 1 127 ? -12.109 9.367 -2.734 1 94.88 127 VAL B N 1
ATOM 2305 C CA . VAL B 1 127 ? -13.297 8.906 -2.023 1 94.88 127 VAL B CA 1
ATOM 2306 C C . VAL B 1 127 ? -13.766 9.984 -1.054 1 94.88 127 VAL B C 1
ATOM 2308 O O . VAL B 1 127 ? -13.055 10.336 -0.113 1 94.88 127 VAL B O 1
ATOM 2311 N N . ASP B 1 128 ? -14.898 10.406 -1.27 1 94.62 128 ASP B N 1
ATOM 2312 C CA . ASP B 1 128 ? -15.477 11.461 -0.442 1 94.62 128 ASP B CA 1
ATOM 2313 C C . ASP B 1 128 ? -16.016 10.898 0.871 1 94.62 128 ASP B C 1
ATOM 2315 O O . ASP B 1 128 ? -16.922 10.055 0.869 1 94.62 128 ASP B O 1
ATOM 2319 N N . PRO B 1 129 ? -15.461 11.406 1.961 1 97.06 129 PRO B N 1
ATOM 2320 C CA . PRO B 1 129 ? -15.945 10.93 3.262 1 97.06 129 PRO B CA 1
ATOM 2321 C C . PRO B 1 129 ? -17.453 11.023 3.4 1 97.06 129 PRO B C 1
ATOM 2323 O O . PRO B 1 129 ? -18.094 10.133 3.975 1 97.06 129 PRO B O 1
ATOM 2326 N N . GLU B 1 130 ? -18.094 12.016 2.871 1 95.62 130 GLU B N 1
ATOM 2327 C CA . GLU B 1 130 ? -19.531 12.219 3.016 1 95.62 130 GLU B CA 1
ATOM 2328 C C . GLU B 1 130 ? -20.312 11.133 2.287 1 95.62 130 GLU B C 1
ATOM 2330 O O . GLU B 1 130 ? -21.422 10.773 2.699 1 95.62 130 GLU B O 1
ATOM 2335 N N . GLU B 1 131 ? -19.734 10.633 1.278 1 94.5 131 GLU B N 1
ATOM 2336 C CA . GLU B 1 131 ? -20.406 9.594 0.497 1 94.5 131 GLU B CA 1
ATOM 2337 C C . GLU B 1 131 ? -20.297 8.242 1.186 1 94.5 131 GLU B C 1
ATOM 2339 O O . GLU B 1 131 ? -21.172 7.387 1.019 1 94.5 131 GLU B O 1
ATOM 2344 N N . VAL B 1 132 ? -19.25 8.055 1.926 1 96.25 132 VAL B N 1
ATOM 2345 C CA . VAL B 1 132 ? -18.953 6.75 2.506 1 96.25 132 VAL B CA 1
ATOM 2346 C C . VAL B 1 132 ? -19.578 6.652 3.896 1 96.25 132 VAL B C 1
ATOM 2348 O O . VAL B 1 132 ? -19.969 5.566 4.332 1 96.25 132 VAL B O 1
ATOM 2351 N N . LEU B 1 133 ? -19.766 7.691 4.539 1 96.44 133 LEU B N 1
ATOM 2352 C CA . LEU B 1 133 ? -20.172 7.766 5.941 1 96.44 133 LEU B CA 1
ATOM 2353 C C . LEU B 1 133 ? -21.438 6.969 6.191 1 96.44 133 LEU B C 1
ATOM 2355 O O . LEU B 1 133 ? -21.5 6.172 7.129 1 96.44 133 LEU B O 1
ATOM 2359 N N . PRO B 1 134 ? -22.469 7.062 5.344 1 95.81 134 PRO B N 1
ATOM 2360 C CA . PRO B 1 134 ? -23.719 6.348 5.613 1 95.81 134 PRO B CA 1
ATOM 2361 C C . PRO B 1 134 ? -23.562 4.832 5.527 1 95.81 134 PRO B C 1
ATOM 2363 O O . PRO B 1 134 ? -24.422 4.094 6.023 1 95.81 134 PRO B O 1
ATOM 2366 N N . ARG B 1 135 ? -22.516 4.359 4.957 1 96.31 135 ARG B N 1
ATOM 2367 C CA . ARG B 1 135 ? -22.328 2.934 4.73 1 96.31 135 ARG B CA 1
ATOM 2368 C C . ARG B 1 135 ? -21.438 2.326 5.809 1 96.31 135 ARG B C 1
ATOM 2370 O O . ARG B 1 135 ? -21.219 1.111 5.836 1 96.31 135 ARG B O 1
ATOM 2377 N N . LEU B 1 136 ? -20.891 3.166 6.652 1 96.75 136 LEU B N 1
ATOM 2378 C CA . LEU B 1 136 ? -19.891 2.715 7.621 1 96.75 136 LEU B CA 1
ATOM 2379 C C . LEU B 1 136 ? -20.547 2.428 8.969 1 96.75 136 LEU B C 1
ATOM 2381 O O . LEU B 1 136 ? -21.453 3.15 9.398 1 96.75 136 LEU B O 1
ATOM 2385 N N . ASP B 1 137 ? -20.031 1.375 9.594 1 95.25 137 ASP B N 1
ATOM 2386 C CA . ASP B 1 137 ? -20.281 1.201 11.023 1 95.25 137 ASP B CA 1
ATOM 2387 C C . ASP B 1 137 ? -19.484 2.223 11.844 1 95.25 137 ASP B C 1
ATOM 2389 O O . ASP B 1 137 ? -18.312 2.461 11.578 1 95.25 137 ASP B O 1
ATOM 2393 N N . GLN B 1 138 ? -20.094 2.781 12.781 1 94.94 138 GLN B N 1
ATOM 2394 C CA . GLN B 1 138 ? -19.453 3.807 13.602 1 94.94 138 GLN B CA 1
ATOM 2395 C C . GLN B 1 138 ? -18.172 3.283 14.242 1 94.94 138 GLN B C 1
ATOM 2397 O O . GLN B 1 138 ? -17.203 4.031 14.406 1 94.94 138 GLN B O 1
ATOM 2402 N N . ALA B 1 139 ? -18.172 2.066 14.57 1 95.75 139 ALA B N 1
ATOM 2403 C CA . ALA B 1 139 ? -17.031 1.463 15.242 1 95.75 139 ALA B CA 1
ATOM 2404 C C . ALA B 1 139 ? -15.812 1.413 14.32 1 95.75 139 ALA B C 1
ATOM 2406 O O . ALA B 1 139 ? -14.68 1.253 14.781 1 95.75 139 ALA B O 1
ATOM 2407 N N . SER B 1 140 ? -16.016 1.532 13.047 1 97.19 140 SER B N 1
ATOM 2408 C CA . SER B 1 140 ? -14.93 1.459 12.078 1 97.19 140 SER B CA 1
ATOM 2409 C C . SER B 1 140 ? -14.266 2.818 11.891 1 97.19 140 SER B C 1
ATOM 2411 O O . SER B 1 140 ? -13.188 2.912 11.305 1 97.19 140 SER B O 1
ATOM 2413 N N . ILE B 1 141 ? -14.875 3.871 12.359 1 98 141 ILE B N 1
ATOM 2414 C CA . ILE B 1 141 ? -14.352 5.219 12.172 1 98 141 ILE B CA 1
ATOM 2415 C C . ILE B 1 141 ? -13.234 5.488 13.18 1 98 141 ILE B C 1
ATOM 2417 O O . ILE B 1 141 ? -13.461 5.422 14.391 1 98 141 ILE B O 1
ATOM 2421 N N . VAL B 1 142 ? -12.141 5.734 12.719 1 98.19 142 VAL B N 1
ATOM 2422 C CA . VAL B 1 142 ? -10.969 6.035 13.539 1 98.19 142 VAL B CA 1
ATOM 2423 C C . VAL B 1 142 ? -10.883 7.539 13.797 1 98.19 142 VAL B C 1
ATOM 2425 O O . VAL B 1 142 ? -10.617 7.969 14.914 1 98.19 142 VAL B O 1
ATOM 2428 N N . LYS B 1 143 ? -11.055 8.336 12.781 1 97.88 143 LYS B N 1
ATOM 2429 C CA . LYS B 1 143 ? -11.094 9.797 12.797 1 97.88 143 LYS B CA 1
ATOM 2430 C C . LYS B 1 143 ? -12.172 10.328 11.867 1 97.88 143 LYS B C 1
ATOM 2432 O O . LYS B 1 143 ? -12.18 10.023 10.672 1 97.88 143 LYS B O 1
ATOM 2437 N N . PRO B 1 144 ? -13.117 11.062 12.438 1 97.12 144 PRO B N 1
ATOM 2438 C CA . PRO B 1 144 ? -14.211 11.578 11.609 1 97.12 144 PRO B CA 1
ATOM 2439 C C . PRO B 1 144 ? -13.727 12.547 10.531 1 97.12 144 PRO B C 1
ATOM 2441 O O . PRO B 1 144 ? -12.562 12.953 10.539 1 97.12 144 PRO B O 1
ATOM 2444 N N . PRO B 1 145 ? -14.633 12.844 9.586 1 97.19 145 PRO B N 1
ATOM 2445 C CA . PRO B 1 145 ? -14.227 13.758 8.516 1 97.19 145 PRO B CA 1
ATOM 2446 C C . PRO B 1 145 ? -13.648 15.07 9.055 1 97.19 145 PRO B C 1
ATOM 2448 O O . PRO B 1 145 ? -14.25 15.703 9.93 1 97.19 145 PRO B O 1
ATOM 2451 N N . THR B 1 146 ? -12.57 15.391 8.539 1 95.44 146 THR B N 1
ATOM 2452 C CA . THR B 1 146 ? -11.844 16.578 9 1 95.44 146 THR B CA 1
ATOM 2453 C C . THR B 1 146 ? -11.148 17.266 7.832 1 95.44 146 THR B C 1
ATOM 2455 O O . THR B 1 146 ? -10.664 16.609 6.906 1 95.44 146 THR B O 1
ATOM 2458 N N . GLN B 1 147 ? -11.047 18.594 7.906 1 93.25 147 GLN B N 1
ATOM 2459 C CA . GLN B 1 147 ? -10.25 19.375 6.965 1 93.25 147 GLN B CA 1
ATOM 2460 C C . GLN B 1 147 ? -8.773 19.359 7.352 1 93.25 147 GLN B C 1
ATOM 2462 O O . GLN B 1 147 ? -8.391 19.875 8.406 1 93.25 147 GLN B O 1
ATOM 2467 N N . ALA B 1 148 ? -8 18.828 6.52 1 89.12 148 ALA B N 1
ATOM 2468 C CA . ALA B 1 148 ? -6.566 18.781 6.789 1 89.12 148 ALA B CA 1
ATOM 2469 C C . ALA B 1 148 ? -5.914 20.125 6.438 1 89.12 148 ALA B C 1
ATOM 2471 O O . ALA B 1 148 ? -6.402 20.844 5.566 1 89.12 148 ALA B O 1
ATOM 2472 N N . TRP B 1 149 ? -4.773 20.406 7.02 1 82.31 149 TRP B N 1
ATOM 2473 C CA . TRP B 1 149 ? -4.07 21.672 6.848 1 82.31 149 TRP B CA 1
ATOM 2474 C C . TRP B 1 149 ? -3.549 21.812 5.422 1 82.31 149 TRP B C 1
ATOM 2476 O O . TRP B 1 149 ? -3.318 22.922 4.949 1 82.31 149 TRP B O 1
ATOM 2486 N N . TYR B 1 150 ? -3.465 20.656 4.777 1 83.25 150 TYR B N 1
ATOM 2487 C CA . TYR B 1 150 ? -2.873 20.703 3.443 1 83.25 150 TYR B CA 1
ATOM 2488 C C . TYR B 1 150 ? -3.949 20.656 2.365 1 83.25 150 TYR B C 1
ATOM 2490 O O . TYR B 1 150 ? -3.666 20.359 1.204 1 83.25 150 TYR B O 1
ATOM 2498 N N . GLY B 1 151 ? -5.25 20.828 2.666 1 88.19 151 GLY B N 1
ATOM 2499 C CA . GLY B 1 151 ? -6.297 21.094 1.691 1 88.19 151 GLY B CA 1
ATOM 2500 C C . GLY B 1 151 ? -7.16 19.875 1.402 1 88.19 151 GLY B C 1
ATOM 2501 O O . GLY B 1 151 ? -8.031 19.922 0.532 1 88.19 151 GLY B O 1
ATOM 2502 N N . MET B 1 152 ? -6.938 18.844 2.096 1 93.25 152 MET B N 1
ATOM 2503 C CA . MET B 1 152 ? -7.73 17.625 1.894 1 93.25 152 MET B CA 1
ATOM 2504 C C . MET B 1 152 ? -8.836 17.516 2.939 1 93.25 152 MET B C 1
ATOM 2506 O O . MET B 1 152 ? -8.641 17.906 4.094 1 93.25 152 MET B O 1
ATOM 2510 N N . TYR B 1 153 ? -9.992 17.125 2.484 1 95.81 153 TYR B N 1
ATOM 2511 C CA . TYR B 1 153 ? -11.062 16.672 3.369 1 95.81 153 TYR B CA 1
ATOM 2512 C C . TYR B 1 153 ? -11.055 15.164 3.498 1 95.81 153 TYR B C 1
ATOM 2514 O O . TYR B 1 153 ? -11.258 14.445 2.514 1 95.81 153 TYR B O 1
ATOM 2522 N N . GLU B 1 154 ? -10.734 14.734 4.723 1 97.44 154 GLU B N 1
ATOM 2523 C CA . GLU B 1 154 ? -10.406 13.312 4.824 1 97.44 154 GLU B CA 1
ATOM 2524 C C . GLU B 1 154 ? -10.961 12.711 6.113 1 97.44 154 GLU B C 1
ATOM 2526 O O . GLU B 1 154 ? -11.352 13.438 7.027 1 97.44 154 GLU B O 1
ATOM 2531 N N . MET B 1 155 ? -11.055 11.414 6.215 1 98.12 155 MET B N 1
ATOM 2532 C CA . MET B 1 155 ? -11.375 10.633 7.402 1 98.12 155 MET B CA 1
ATOM 2533 C C . MET B 1 155 ? -10.547 9.352 7.449 1 98.12 155 MET B C 1
ATOM 2535 O O . MET B 1 155 ? -10.023 8.914 6.426 1 98.12 155 MET B O 1
ATOM 2539 N N . TYR B 1 156 ? -10.422 8.797 8.602 1 98.69 156 TYR B N 1
ATOM 2540 C CA . TYR B 1 156 ? -9.734 7.52 8.766 1 98.69 156 TYR B CA 1
ATOM 2541 C C . TYR B 1 156 ? -10.711 6.438 9.227 1 98.69 156 TYR B C 1
ATOM 2543 O O . TYR B 1 156 ? -11.484 6.652 10.156 1 98.69 156 TYR B O 1
ATOM 2551 N N . VAL B 1 157 ? -10.664 5.297 8.578 1 98.56 157 VAL B N 1
ATOM 2552 C CA . VAL B 1 157 ? -11.531 4.172 8.906 1 98.56 157 VAL B CA 1
ATOM 2553 C C . VAL B 1 157 ? -10.711 2.887 8.977 1 98.56 157 VAL B C 1
ATOM 2555 O O . VAL B 1 157 ? -9.617 2.809 8.414 1 98.56 157 VAL B O 1
ATOM 2558 N N . ARG B 1 158 ? -11.195 1.926 9.695 1 98.19 158 ARG B N 1
ATOM 2559 C CA . ARG B 1 158 ? -10.625 0.583 9.727 1 98.19 158 ARG B CA 1
ATOM 2560 C C . ARG B 1 158 ? -11.438 -0.375 8.859 1 98.19 158 ARG B C 1
ATOM 2562 O O . ARG B 1 158 ? -12.664 -0.43 8.969 1 98.19 158 ARG B O 1
ATOM 2569 N N . ASP B 1 159 ? -10.75 -1.065 7.98 1 98.31 159 ASP B N 1
ATOM 2570 C CA . ASP B 1 159 ? -11.469 -2.098 7.238 1 98.31 159 ASP B CA 1
ATOM 2571 C C . ASP B 1 159 ? -11.734 -3.318 8.117 1 98.31 159 ASP B C 1
ATOM 2573 O O . ASP B 1 159 ? -11.328 -3.357 9.281 1 98.31 159 ASP B O 1
ATOM 2577 N N . PRO B 1 160 ? -12.414 -4.344 7.68 1 97.88 160 PRO B N 1
ATOM 2578 C CA . PRO B 1 160 ? -12.812 -5.465 8.539 1 97.88 160 PRO B CA 1
ATOM 2579 C C . PRO B 1 160 ? -11.617 -6.25 9.07 1 97.88 160 PRO B C 1
ATOM 2581 O O . PRO B 1 160 ? -11.758 -7.047 10 1 97.88 160 PRO B O 1
ATOM 2584 N N . ASN B 1 161 ? -10.469 -6.059 8.492 1 98.5 161 ASN B N 1
ATOM 2585 C CA . ASN B 1 161 ? -9.273 -6.812 8.875 1 98.5 161 ASN B CA 1
ATOM 2586 C C . ASN B 1 161 ? -8.344 -5.984 9.758 1 98.5 161 ASN B C 1
ATOM 2588 O O . ASN B 1 161 ? -7.285 -6.461 10.172 1 98.5 161 ASN B O 1
ATOM 2592 N N . GLY B 1 162 ? -8.711 -4.738 9.961 1 97.81 162 GLY B N 1
ATOM 2593 C CA . GLY B 1 162 ? -7.957 -3.906 10.883 1 97.81 162 GLY B CA 1
ATOM 2594 C C . GLY B 1 162 ? -7.043 -2.918 10.18 1 97.81 162 GLY B C 1
ATOM 2595 O O . GLY B 1 162 ? -6.387 -2.1 10.828 1 97.81 162 GLY B O 1
ATOM 2596 N N . TYR B 1 163 ? -6.953 -2.943 8.891 1 98.62 163 TYR B N 1
ATOM 2597 C CA . TYR B 1 163 ? -6.148 -1.974 8.156 1 98.62 163 TYR B CA 1
ATOM 2598 C C . TYR B 1 163 ? -6.773 -0.586 8.211 1 98.62 163 TYR B C 1
ATOM 2600 O O . TYR B 1 163 ? -7.992 -0.441 8.062 1 98.62 163 TYR B O 1
ATOM 2608 N N . VAL B 1 164 ? -5.941 0.389 8.422 1 98.69 164 VAL B N 1
ATOM 2609 C CA . VAL B 1 164 ? -6.438 1.758 8.523 1 98.69 164 VAL B CA 1
ATOM 2610 C C . VAL B 1 164 ? -6.316 2.453 7.172 1 98.69 164 VAL B C 1
ATOM 2612 O O . VAL B 1 164 ? -5.238 2.482 6.574 1 98.69 164 VAL B O 1
ATOM 2615 N N . LEU B 1 165 ? -7.402 2.994 6.691 1 98.69 165 LEU B N 1
ATOM 2616 C CA . LEU B 1 165 ? -7.488 3.736 5.438 1 98.69 165 LEU B CA 1
ATOM 2617 C C . LEU B 1 165 ? -7.73 5.219 5.699 1 98.69 165 LEU B C 1
ATOM 2619 O O . LEU B 1 165 ? -8.523 5.574 6.578 1 98.69 165 LEU B O 1
ATOM 2623 N N . CYS B 1 166 ? -7.066 6 4.973 1 98.69 166 CYS B N 1
ATOM 2624 C CA . CYS B 1 166 ? -7.414 7.414 4.871 1 98.69 166 CYS B CA 1
ATOM 2625 C C . CYS B 1 166 ? -8.172 7.695 3.582 1 98.69 166 CYS B C 1
ATOM 2627 O O . CYS B 1 166 ? -7.641 7.516 2.488 1 98.69 166 CYS B O 1
ATOM 2629 N N . LEU B 1 167 ? -9.383 8.055 3.705 1 98.06 167 LEU B N 1
ATOM 2630 C CA . LEU B 1 167 ? -10.219 8.414 2.562 1 98.06 167 LEU B CA 1
ATOM 2631 C C . LEU B 1 167 ? -10.281 9.93 2.389 1 98.06 167 LEU B C 1
ATOM 2633 O O . LEU B 1 167 ? -10.594 10.656 3.334 1 98.06 167 LEU B O 1
ATOM 2637 N N . GLY B 1 168 ? -9.984 10.367 1.16 1 96.31 168 GLY B N 1
ATOM 2638 C CA . GLY B 1 168 ? -9.93 11.82 1.081 1 96.31 168 GLY B CA 1
ATOM 2639 C C . GLY B 1 168 ? -10.219 12.352 -0.31 1 96.31 168 GLY B C 1
ATOM 2640 O O . GLY B 1 168 ? -10.016 11.648 -1.304 1 96.31 168 GLY B O 1
ATOM 2641 N N . VAL B 1 169 ? -10.695 13.562 -0.366 1 95.12 169 VAL B N 1
ATOM 2642 C CA . VAL B 1 169 ? -10.883 14.352 -1.58 1 95.12 169 VAL B CA 1
ATOM 2643 C C . VAL B 1 169 ? -10.352 15.766 -1.365 1 95.12 169 VAL B C 1
ATOM 2645 O O . VAL B 1 169 ? -10.297 16.25 -0.233 1 95.12 169 VAL B O 1
ATOM 2648 N N . PRO B 1 170 ? -9.922 16.375 -2.379 1 91.88 170 PRO B N 1
ATOM 2649 C CA . PRO B 1 170 ? -9.516 17.781 -2.229 1 91.88 170 PRO B CA 1
ATOM 2650 C C . PRO B 1 170 ? -10.703 18.703 -1.983 1 91.88 170 PRO B C 1
ATOM 2652 O O . PRO B 1 170 ? -11.719 18.625 -2.676 1 91.88 170 PRO B O 1
ATOM 2655 N N . LYS B 1 171 ? -10.75 19.266 -0.859 1 84.38 171 LYS B N 1
ATOM 2656 C CA . LYS B 1 171 ? -11.781 20.25 -0.532 1 84.38 171 LYS B CA 1
ATOM 2657 C C . LYS B 1 171 ? -11.156 21.547 -0.029 1 84.38 171 LYS B C 1
ATOM 2659 O O . LYS B 1 171 ? -10.703 21.625 1.114 1 84.38 171 LYS B O 1
ATOM 2664 N N . GLY B 1 172 ? -10.844 22.438 -0.759 1 71.31 172 GLY B N 1
ATOM 2665 C CA . GLY B 1 172 ? -10.32 23.719 -0.352 1 71.31 172 GLY B CA 1
ATOM 2666 C C . GLY B 1 172 ? -8.922 24 -0.881 1 71.31 172 GLY B C 1
ATOM 2667 O O . GLY B 1 172 ? -8.414 23.25 -1.716 1 71.31 172 GLY B O 1
ATOM 2668 N N . GLU B 1 173 ? -8.445 25.203 -0.538 1 62.75 173 GLU B N 1
ATOM 2669 C CA . GLU B 1 173 ? -7.148 25.672 -1.025 1 62.75 173 GLU B CA 1
ATOM 2670 C C . GLU B 1 173 ? -6.004 25.078 -0.206 1 62.75 173 GLU B C 1
ATOM 2672 O O . GLU B 1 173 ? -6.137 24.891 1.005 1 62.75 173 GLU B O 1
ATOM 2677 N N . ALA B 1 174 ? -5.27 24.109 -0.847 1 55.5 174 ALA B N 1
ATOM 2678 C CA . ALA B 1 174 ? -4.031 23.734 -0.162 1 55.5 174 ALA B CA 1
ATOM 2679 C C . ALA B 1 174 ? -3.246 24.984 0.252 1 55.5 174 ALA B C 1
ATOM 2681 O O . ALA B 1 174 ? -3.277 26 -0.438 1 55.5 174 ALA B O 1
ATOM 2682 N N . PRO B 1 175 ? -2.717 25.031 1.411 1 51.12 175 PRO B N 1
ATOM 2683 C CA . PRO B 1 175 ? -2.01 26.266 1.751 1 51.12 175 PRO B CA 1
ATOM 2684 C C . PRO B 1 175 ? -1.027 26.703 0.667 1 51.12 175 PRO B C 1
ATOM 2686 O O . PRO B 1 175 ? -0.574 25.875 -0.129 1 51.12 175 PRO B O 1
#

Sequence (350 aa):
MLSLAFKFTLITALPALALAFARRSRHIDQSSSARKCSIVANLLVPDVSKTIEWYTRVLGCEVGFTVDTNHGFTIGQVREGTVFGTVKLGEAELMLQTAASLNQDLPLVFSPNSLPAFSGTLYVRGVDPEEVLPRLDQASIVKPPTQAWYGMYEMYVRDPNGYVLCLGVPKGEAPMLSLAFKFTLITALPALALAFARRSRHIDQSSSARKCSIVANLLVPDVSKTIEWYTRVLGCEVGFTVDTNHGFTIGQVREGTVFGTVKLGEAELMLQTAASLNQDLPLVFSPNSLPAFSGTLYVRGVDPEEVLPRLDQASIVKPPTQAWYGMYEMYVRDPNGYVLCLGVPKGEAP

InterPro domains:
  IPR004360 Glyoxalase/fosfomycin resistance/dioxygenase domain [PF00903] (42-166)
  IPR029068 Glyoxalase/Bleomycin resistance protein/Dihydroxybiphenyl dioxygenase [G3DSA:3.10.180.10] (35-173)
  IPR029068 Glyoxalase/Bleomycin resistance protein/Dihydroxybiphenyl dioxygenase [SSF54593] (40-167)
  IPR037523 Vicinal oxygen chelate (VOC), core domain [PS51819] (35-170)